Protein AF-A0A9P7F0G4-F1 (afdb_monomer_lite)

Structure (mmCIF, N/CA/C/O backbone):
data_AF-A0A9P7F0G4-F1
#
_entry.id   AF-A0A9P7F0G4-F1
#
loop_
_atom_site.group_PDB
_atom_site.id
_atom_site.type_symbol
_atom_site.label_atom_id
_atom_site.label_alt_id
_atom_site.label_comp_id
_atom_site.label_asym_id
_atom_site.label_entity_id
_atom_site.label_seq_id
_atom_site.pdbx_PDB_ins_code
_atom_site.Cartn_x
_atom_site.Cartn_y
_atom_site.Cartn_z
_atom_site.occupancy
_atom_site.B_iso_or_equiv
_atom_site.auth_seq_id
_atom_site.auth_comp_id
_atom_site.auth_asym_id
_atom_site.auth_atom_id
_atom_site.pdbx_PDB_model_num
ATOM 1 N N . MET A 1 1 ? 40.587 15.165 -33.788 1.00 61.00 1 MET A N 1
ATOM 2 C CA . MET A 1 1 ? 40.034 16.068 -32.755 1.00 61.00 1 MET A CA 1
ATOM 3 C C . MET A 1 1 ? 38.777 15.406 -32.208 1.00 61.00 1 MET A C 1
ATOM 5 O O . MET A 1 1 ? 37.904 15.092 -33.008 1.00 61.00 1 MET A O 1
ATOM 9 N N . LEU A 1 2 ? 38.728 15.081 -30.913 1.00 64.75 2 LEU A N 1
ATOM 10 C CA . LEU A 1 2 ? 37.558 14.432 -30.302 1.00 64.75 2 LEU A CA 1
ATOM 11 C C . LEU A 1 2 ? 36.362 15.391 -30.327 1.00 64.75 2 LEU A C 1
ATOM 13 O O . LEU A 1 2 ? 36.518 16.581 -30.050 1.00 64.75 2 LEU A O 1
ATOM 17 N N . LYS A 1 3 ? 35.174 14.887 -30.667 1.00 81.56 3 LYS A N 1
ATOM 18 C CA . LYS A 1 3 ? 33.945 15.694 -30.652 1.00 81.56 3 LYS A CA 1
ATOM 19 C C . LYS A 1 3 ? 33.517 15.935 -29.203 1.00 81.56 3 LYS A C 1
ATOM 21 O O . LYS A 1 3 ? 33.662 15.056 -28.357 1.00 81.56 3 LYS A O 1
ATOM 26 N N . PHE A 1 4 ? 32.939 17.102 -28.919 1.00 79.25 4 PHE A N 1
ATOM 27 C CA . PHE A 1 4 ? 32.475 17.469 -27.571 1.00 79.25 4 PHE A CA 1
ATOM 28 C C . PHE A 1 4 ? 31.513 16.430 -26.963 1.00 79.25 4 PHE A C 1
ATOM 30 O O . PHE A 1 4 ? 31.589 16.126 -25.776 1.00 79.25 4 PHE A O 1
ATOM 37 N N . SER A 1 5 ? 30.662 15.816 -27.791 1.00 71.75 5 SER A N 1
ATOM 38 C CA . SER A 1 5 ? 29.763 14.729 -27.383 1.00 71.75 5 SER A CA 1
ATOM 39 C C . SER A 1 5 ? 30.498 13.486 -26.870 1.00 71.75 5 SER A C 1
ATOM 41 O O . SER A 1 5 ? 30.022 12.823 -25.948 1.00 71.75 5 SER A O 1
ATOM 43 N N . GLU A 1 6 ? 31.661 13.185 -27.443 1.00 70.94 6 GLU A N 1
ATOM 44 C CA . GLU A 1 6 ? 32.526 12.082 -27.039 1.00 70.94 6 GLU A CA 1
ATOM 45 C C . GLU A 1 6 ? 33.197 12.400 -25.703 1.00 70.94 6 GLU A C 1
ATOM 47 O O . GLU A 1 6 ? 33.099 11.616 -24.761 1.00 70.94 6 GLU A O 1
ATOM 52 N N . VAL A 1 7 ? 33.771 13.601 -25.576 1.00 73.25 7 VAL A N 1
ATOM 53 C CA . VAL A 1 7 ? 34.414 14.075 -24.339 1.00 73.25 7 VAL A CA 1
ATOM 54 C C . VAL A 1 7 ? 33.429 14.075 -23.166 1.00 73.25 7 VAL A C 1
ATOM 56 O O . VAL A 1 7 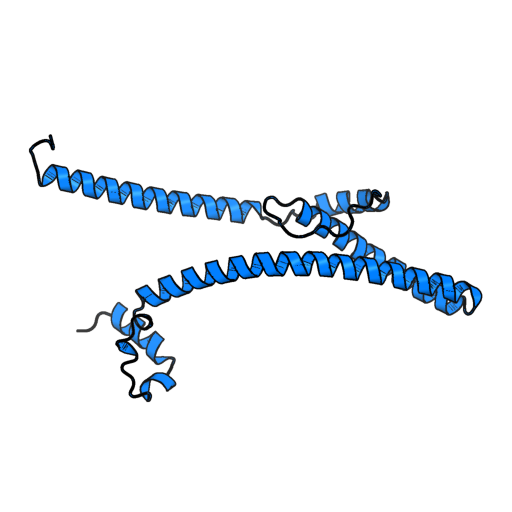? 33.752 13.556 -22.101 1.00 73.25 7 VAL A O 1
ATOM 59 N N . ALA A 1 8 ? 32.200 14.556 -23.370 1.00 74.69 8 ALA A N 1
ATOM 60 C CA . ALA A 1 8 ? 31.155 14.536 -22.345 1.00 74.69 8 ALA A CA 1
ATOM 61 C C . ALA A 1 8 ? 30.753 13.106 -21.930 1.00 74.69 8 ALA A C 1
ATOM 63 O O . ALA A 1 8 ? 30.469 12.849 -20.761 1.00 74.69 8 ALA A O 1
ATOM 64 N N . SER A 1 9 ? 30.749 12.152 -22.868 1.00 65.94 9 SER A N 1
ATOM 65 C CA . SER A 1 9 ? 30.434 10.750 -22.565 1.00 65.94 9 SER A CA 1
ATOM 66 C C . SER A 1 9 ? 31.529 10.044 -21.756 1.00 65.94 9 SER A C 1
ATOM 68 O O . SER A 1 9 ? 31.209 9.209 -20.904 1.00 65.94 9 SER A O 1
ATOM 70 N N . TYR A 1 10 ? 32.796 10.409 -21.987 1.00 67.50 10 TYR A N 1
ATOM 71 C CA . TYR A 1 10 ? 33.944 9.920 -21.223 1.00 67.50 10 TYR A CA 1
ATOM 72 C C . TYR A 1 10 ? 34.056 10.593 -19.852 1.00 67.50 10 TYR A C 1
ATOM 74 O O . TYR A 1 10 ? 34.395 9.912 -18.890 1.00 67.50 10 TYR A O 1
ATOM 82 N N . ALA A 1 11 ? 33.712 11.880 -19.732 1.00 69.25 11 ALA A N 1
ATOM 83 C CA . ALA A 1 11 ? 33.693 12.595 -18.453 1.00 69.25 11 ALA A CA 1
ATOM 84 C C . ALA A 1 11 ? 32.748 11.930 -17.437 1.00 69.25 11 ALA A C 1
ATOM 86 O O . ALA A 1 11 ? 33.157 11.661 -16.314 1.00 69.25 11 ALA A O 1
ATOM 87 N N . TRP A 1 12 ? 31.544 11.535 -17.869 1.00 65.56 12 TRP A N 1
ATOM 88 C CA . TRP A 1 12 ? 30.597 10.780 -17.034 1.00 65.56 12 TRP A CA 1
ATOM 89 C C . TRP A 1 12 ? 31.152 9.427 -16.564 1.00 65.56 12 TRP A C 1
ATOM 91 O O . TRP A 1 12 ? 30.854 8.952 -15.477 1.00 65.56 12 TRP A O 1
ATOM 101 N N . LEU A 1 13 ? 31.964 8.770 -17.395 1.00 62.59 13 LEU A N 1
ATOM 102 C CA . LEU A 1 13 ? 32.585 7.497 -17.031 1.00 62.59 13 LEU A CA 1
ATOM 103 C C . LEU A 1 13 ? 33.791 7.695 -16.092 1.00 62.59 13 LEU A C 1
ATOM 105 O O . LEU A 1 13 ? 34.103 6.808 -15.302 1.00 62.59 13 LEU A O 1
ATOM 109 N N . GLY A 1 14 ? 34.433 8.864 -16.169 1.00 62.75 14 GLY A N 1
ATOM 110 C CA . GLY A 1 14 ? 35.515 9.305 -15.291 1.00 62.75 14 GLY A CA 1
ATOM 111 C C . GLY A 1 14 ? 35.070 9.710 -13.884 1.00 62.75 14 GLY A C 1
ATOM 112 O O . GLY A 1 14 ? 35.908 9.702 -12.990 1.00 62.75 14 GLY A O 1
ATOM 113 N N . GLU A 1 15 ? 33.776 9.976 -13.654 1.00 62.00 15 GLU A N 1
ATOM 114 C CA . GLU A 1 15 ? 33.208 10.196 -12.306 1.00 62.00 15 GLU A CA 1
ATOM 115 C C . GLU A 1 15 ? 33.366 8.968 -11.390 1.00 62.00 15 GLU A C 1
ATOM 117 O O . GLU A 1 15 ? 33.293 9.074 -10.168 1.00 62.00 15 GLU A O 1
ATOM 122 N N . PHE A 1 16 ? 33.660 7.799 -11.962 1.00 62.44 16 PHE A N 1
ATOM 123 C CA . PHE A 1 16 ? 34.061 6.610 -11.224 1.00 62.44 16 PHE A CA 1
ATOM 124 C C . PHE A 1 16 ? 35.584 6.467 -11.275 1.00 62.44 16 PHE A C 1
ATOM 126 O O . PHE A 1 16 ? 36.123 5.589 -11.948 1.00 62.44 16 PHE A O 1
ATOM 133 N N . GLU A 1 17 ? 36.296 7.322 -10.545 1.00 59.16 17 GLU A N 1
ATOM 134 C CA . GLU A 1 17 ? 37.768 7.343 -10.477 1.00 59.16 17 GLU A CA 1
ATOM 135 C C . GLU A 1 17 ? 38.364 5.985 -10.029 1.00 59.16 17 GLU A C 1
ATOM 137 O O . GLU A 1 17 ? 39.480 5.605 -10.399 1.00 59.16 17 GLU A O 1
ATOM 142 N N . MET A 1 18 ? 37.545 5.176 -9.346 1.00 61.72 18 MET A N 1
ATOM 143 C CA . MET A 1 18 ? 37.806 3.780 -8.981 1.00 61.72 18 MET A CA 1
ATOM 144 C C . MET A 1 18 ? 37.973 2.839 -10.195 1.00 61.72 18 MET A C 1
ATOM 146 O O . MET A 1 18 ? 38.733 1.876 -10.124 1.00 61.72 18 MET A O 1
ATOM 150 N N . LEU A 1 19 ? 37.326 3.122 -11.333 1.00 59.84 19 LEU A N 1
ATOM 151 C CA . LEU A 1 19 ? 37.426 2.325 -12.567 1.00 59.84 19 LEU A CA 1
ATOM 152 C C . LEU A 1 19 ? 38.700 2.619 -13.373 1.00 59.84 19 LEU A C 1
ATOM 154 O O . LEU A 1 19 ? 39.066 1.846 -14.259 1.00 59.84 19 LEU A O 1
ATOM 158 N N . LYS A 1 20 ? 39.393 3.723 -13.071 1.00 59.34 20 LYS A N 1
ATOM 159 C CA . LYS A 1 20 ? 40.627 4.129 -13.759 1.00 59.34 20 LYS A CA 1
ATOM 160 C C . LYS A 1 20 ? 41.815 3.226 -13.403 1.00 59.34 20 LYS A C 1
ATOM 162 O O . LYS A 1 20 ? 42.694 3.025 -14.234 1.00 59.34 20 LYS A O 1
ATOM 167 N N . HIS A 1 21 ? 41.811 2.661 -12.193 1.00 60.59 21 HIS A N 1
ATOM 168 C CA . HIS A 1 21 ? 42.881 1.800 -11.668 1.00 60.59 21 HIS A CA 1
ATOM 169 C C . HIS A 1 21 ? 42.601 0.301 -11.838 1.00 60.59 21 HIS A C 1
ATOM 171 O O . HIS A 1 21 ? 43.488 -0.530 -11.653 1.00 60.59 21 HIS A O 1
ATOM 177 N N . SER A 1 22 ? 41.380 -0.079 -12.217 1.00 61.97 22 SER A N 1
ATOM 178 C CA . SER A 1 22 ? 41.084 -1.463 -12.572 1.00 61.97 22 SER A CA 1
ATOM 179 C C . SER A 1 22 ? 41.623 -1.756 -13.972 1.00 61.97 22 SER A C 1
ATOM 181 O O . SER A 1 22 ? 41.026 -1.361 -14.967 1.00 61.97 22 SER A O 1
ATOM 183 N N . HIS A 1 23 ? 42.727 -2.500 -14.049 1.00 59.25 23 HIS A N 1
ATOM 184 C CA . HIS A 1 23 ? 43.401 -2.959 -15.278 1.00 59.25 23 HIS A CA 1
ATOM 185 C C . HIS A 1 23 ? 42.538 -3.822 -16.226 1.00 59.25 23 HIS A C 1
ATOM 187 O O . HIS A 1 23 ? 43.008 -4.321 -17.250 1.00 59.25 23 HIS A O 1
ATOM 193 N N . CYS A 1 24 ? 41.261 -4.016 -15.912 1.00 61.03 24 CYS A N 1
ATOM 194 C CA . CYS A 1 24 ? 40.308 -4.669 -16.788 1.00 61.03 24 CYS A CA 1
ATOM 195 C C . CYS A 1 24 ? 39.957 -3.715 -17.936 1.00 61.03 24 CYS A C 1
ATOM 197 O O . CYS A 1 24 ? 39.742 -2.528 -17.715 1.00 61.03 24 CYS A O 1
ATOM 199 N N . LYS A 1 25 ? 39.839 -4.225 -19.170 1.00 69.44 25 LYS A N 1
ATOM 200 C CA . LYS A 1 25 ? 39.34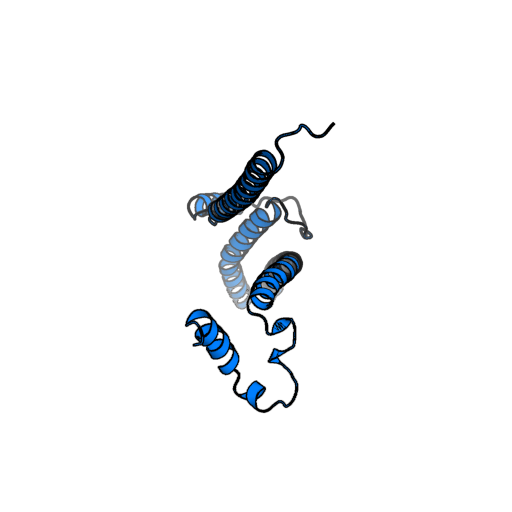8 -3.475 -20.343 1.00 69.44 25 LYS A CA 1
ATOM 201 C C . LYS A 1 25 ? 37.865 -3.101 -20.175 1.00 69.44 25 LYS A C 1
ATOM 203 O O . LYS A 1 25 ? 37.005 -3.567 -20.919 1.00 69.44 25 LYS A O 1
ATOM 208 N N . ILE A 1 26 ? 37.540 -2.298 -19.173 1.00 67.75 26 ILE A N 1
ATOM 209 C CA . ILE A 1 26 ? 36.184 -1.934 -18.774 1.00 67.75 26 ILE A CA 1
ATOM 210 C C . ILE A 1 26 ? 35.511 -1.125 -19.875 1.00 67.75 26 ILE A C 1
ATOM 212 O O . ILE A 1 26 ? 34.370 -1.404 -20.222 1.00 67.75 26 ILE A O 1
ATOM 216 N N . LEU A 1 27 ? 36.267 -0.241 -20.527 1.00 69.38 27 LEU A N 1
ATOM 217 C CA . LEU A 1 27 ? 35.810 0.529 -21.685 1.00 69.38 27 LEU A CA 1
ATOM 218 C C . LEU A 1 27 ? 35.442 -0.346 -22.893 1.00 69.38 27 LEU A C 1
ATOM 220 O O . LEU A 1 27 ? 34.646 0.068 -23.725 1.00 69.38 27 LEU A O 1
ATOM 224 N N . SER A 1 28 ? 35.994 -1.563 -22.986 1.00 75.19 28 SER A N 1
ATOM 225 C CA . SER A 1 28 ? 35.662 -2.516 -24.057 1.00 75.19 28 SER A CA 1
ATOM 226 C C . SER A 1 28 ? 34.399 -3.329 -23.773 1.00 75.19 28 SER A C 1
ATOM 228 O O . SER A 1 28 ? 33.945 -4.091 -24.625 1.00 75.19 28 SER A O 1
ATOM 230 N N . LYS A 1 29 ? 33.837 -3.221 -22.562 1.00 81.56 29 LYS A N 1
ATOM 231 C CA . LYS A 1 29 ? 32.640 -3.975 -22.208 1.00 81.56 29 LYS A CA 1
ATOM 232 C C . LYS A 1 29 ? 31.413 -3.344 -22.871 1.00 81.56 29 LYS A C 1
ATOM 234 O O . LYS A 1 29 ? 31.298 -2.119 -22.890 1.00 81.56 29 LYS A O 1
ATOM 239 N N . PRO A 1 30 ? 30.438 -4.149 -23.329 1.00 76.75 30 PRO A N 1
ATOM 240 C CA . PRO A 1 30 ? 29.229 -3.630 -23.967 1.00 76.75 30 PRO A CA 1
ATOM 241 C C . PRO A 1 30 ? 28.470 -2.608 -23.111 1.00 76.75 30 PRO A C 1
ATOM 243 O O . PRO A 1 30 ? 27.908 -1.665 -23.653 1.00 76.75 30 PRO A O 1
ATOM 246 N N . TRP A 1 31 ? 28.490 -2.740 -21.781 1.00 77.38 31 TRP A N 1
ATOM 247 C CA . TRP A 1 31 ? 27.842 -1.802 -20.860 1.00 77.38 31 TRP A CA 1
ATOM 248 C C . TRP A 1 31 ? 28.570 -0.455 -20.715 1.00 77.38 31 TRP A C 1
ATOM 250 O O . TRP A 1 31 ? 27.991 0.473 -20.164 1.00 77.38 31 TRP A O 1
ATOM 260 N N . ALA A 1 32 ? 29.811 -0.308 -21.191 1.00 75.62 32 ALA A N 1
ATOM 261 C CA . ALA A 1 32 ? 30.517 0.975 -21.179 1.00 75.62 32 ALA A CA 1
ATOM 262 C C . ALA A 1 32 ? 30.040 1.914 -22.302 1.00 75.62 32 ALA A C 1
ATOM 264 O O . ALA A 1 32 ? 30.176 3.132 -22.182 1.00 75.62 32 ALA A O 1
ATOM 265 N N . SER A 1 33 ? 29.430 1.364 -23.360 1.00 83.19 33 SER A N 1
ATOM 266 C CA . SER A 1 33 ? 28.803 2.152 -24.424 1.00 83.19 33 SER A CA 1
ATOM 267 C C . SER A 1 33 ? 27.610 2.941 -23.886 1.00 83.19 33 SER A C 1
ATOM 269 O O . SER A 1 33 ? 26.698 2.378 -23.274 1.00 83.19 33 SER A O 1
ATOM 271 N N . LYS A 1 34 ? 27.582 4.251 -24.158 1.00 80.06 34 LYS A N 1
ATOM 272 C CA . LYS A 1 34 ? 26.508 5.155 -23.723 1.00 80.06 34 LYS A CA 1
ATOM 273 C C . LYS A 1 34 ? 25.126 4.672 -24.174 1.00 80.06 34 LYS A C 1
ATOM 275 O O . LYS A 1 34 ? 24.221 4.606 -23.347 1.00 80.06 34 LYS A O 1
ATOM 280 N N . ALA A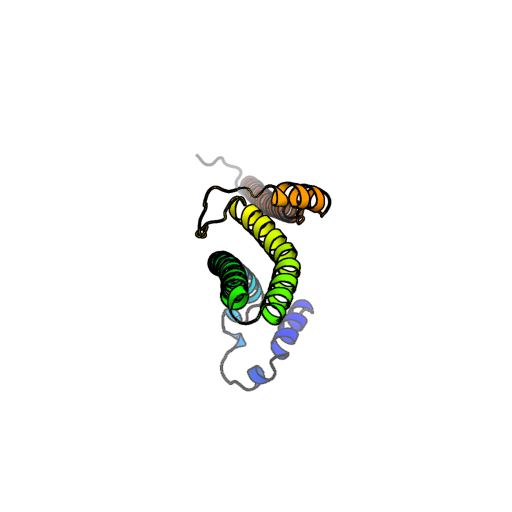 1 35 ? 24.990 4.273 -25.440 1.00 83.25 35 ALA A N 1
ATOM 281 C CA . ALA A 1 35 ? 23.730 3.773 -25.989 1.00 83.25 35 ALA A CA 1
ATOM 282 C C . ALA A 1 35 ? 23.232 2.534 -25.224 1.00 83.25 35 ALA A C 1
ATOM 284 O O . ALA A 1 35 ? 22.071 2.463 -24.824 1.00 83.25 35 ALA A O 1
ATOM 285 N N . ASN A 1 36 ? 24.134 1.597 -24.923 1.00 86.12 36 ASN A N 1
ATOM 286 C CA . ASN A 1 36 ? 23.788 0.381 -24.190 1.00 86.12 36 ASN A CA 1
ATOM 287 C C . ASN A 1 36 ? 23.388 0.676 -22.738 1.00 86.12 36 ASN A C 1
ATOM 289 O O . ASN A 1 36 ? 22.467 0.042 -22.229 1.00 86.12 36 ASN A O 1
ATOM 293 N N . ARG A 1 37 ? 24.012 1.661 -22.073 1.00 83.88 37 ARG A N 1
ATOM 294 C CA . ARG A 1 37 ? 23.596 2.102 -20.727 1.00 83.88 37 ARG A CA 1
ATOM 295 C C . ARG A 1 37 ? 22.218 2.737 -20.723 1.00 83.88 37 ARG A C 1
ATOM 297 O O . ARG A 1 37 ? 21.435 2.472 -19.819 1.00 83.88 37 ARG A O 1
ATOM 304 N N . GLU A 1 38 ? 21.921 3.574 -21.711 1.00 85.69 38 GLU A N 1
ATOM 305 C CA . GLU A 1 38 ? 20.609 4.210 -21.824 1.00 85.69 38 GLU A CA 1
ATOM 306 C C . GLU A 1 38 ? 19.508 3.165 -22.031 1.00 85.69 38 GLU A C 1
ATOM 308 O O . GLU A 1 38 ? 18.475 3.211 -21.358 1.00 85.69 38 GLU A O 1
ATOM 313 N N . VAL A 1 39 ? 19.751 2.182 -22.902 1.00 90.69 39 VAL A N 1
ATOM 314 C CA . VAL A 1 39 ? 18.835 1.054 -23.119 1.00 90.69 39 VAL A CA 1
ATOM 315 C C . VAL A 1 39 ? 18.704 0.203 -21.855 1.00 90.69 39 VAL A C 1
ATOM 317 O O . VAL A 1 39 ? 17.583 -0.062 -21.423 1.00 90.69 39 VAL A O 1
ATOM 320 N N . ALA A 1 40 ? 19.813 -0.163 -21.208 1.00 87.38 40 ALA A N 1
ATOM 321 C CA . ALA A 1 40 ? 19.797 -0.936 -19.967 1.00 87.38 40 ALA A CA 1
ATOM 322 C C . ALA A 1 40 ? 19.050 -0.201 -18.844 1.00 87.38 40 ALA A C 1
ATOM 324 O O . ALA A 1 40 ? 18.232 -0.797 -18.151 1.00 87.38 40 ALA A O 1
ATOM 325 N N . GLY A 1 41 ? 19.262 1.108 -18.696 1.00 88.00 41 GLY A N 1
ATOM 326 C CA . GLY A 1 41 ? 18.557 1.930 -17.717 1.00 88.00 41 GLY A CA 1
ATOM 327 C C . GLY A 1 41 ? 17.045 1.938 -17.948 1.00 88.00 41 GLY A C 1
ATOM 328 O O . GLY A 1 41 ? 16.279 1.774 -17.000 1.00 88.00 41 GLY A O 1
ATOM 329 N N . LYS A 1 42 ? 16.597 2.067 -19.205 1.00 92.75 42 LYS A N 1
ATOM 330 C CA . LYS A 1 42 ? 15.171 1.953 -19.560 1.00 92.75 42 LYS A CA 1
ATOM 331 C C . LYS A 1 42 ? 14.632 0.550 -19.274 1.00 92.75 42 LYS A C 1
ATOM 333 O O . LYS A 1 42 ? 13.585 0.424 -18.644 1.00 92.75 42 LYS A O 1
ATOM 338 N N . TYR A 1 43 ? 15.363 -0.485 -19.680 1.00 92.94 43 TYR A N 1
ATOM 339 C CA . TYR A 1 43 ? 14.995 -1.880 -19.451 1.00 92.94 43 TYR A CA 1
ATOM 340 C C . TYR A 1 43 ? 14.816 -2.180 -17.959 1.00 92.94 43 TYR A C 1
ATOM 342 O O . TYR A 1 43 ? 13.752 -2.635 -17.542 1.00 92.94 43 TYR A O 1
ATOM 350 N N . PHE A 1 44 ? 15.804 -1.844 -17.126 1.00 91.56 44 PHE A N 1
ATOM 351 C CA . PHE A 1 44 ? 15.725 -2.094 -15.690 1.00 91.56 44 PHE A CA 1
ATOM 352 C C . PHE A 1 44 ? 14.639 -1.266 -15.007 1.00 91.56 44 PHE A C 1
ATOM 354 O O . PHE A 1 44 ? 14.011 -1.768 -14.082 1.00 91.56 44 PHE A O 1
ATOM 361 N N . ARG A 1 45 ? 14.332 -0.049 -15.476 1.00 94.31 45 ARG A N 1
ATOM 362 C CA . ARG A 1 45 ? 13.163 0.698 -14.978 1.00 94.31 45 ARG A CA 1
ATOM 363 C C . ARG A 1 45 ? 11.862 -0.066 -15.213 1.00 94.31 45 ARG A C 1
ATOM 365 O O . ARG A 1 45 ? 11.051 -0.138 -14.299 1.00 94.31 45 ARG A O 1
ATOM 372 N N . ILE A 1 46 ? 11.681 -0.669 -16.389 1.00 95.00 46 ILE A N 1
ATOM 373 C CA . ILE A 1 46 ? 10.490 -1.479 -16.695 1.00 95.00 46 ILE A CA 1
ATOM 374 C C . ILE A 1 46 ? 10.448 -2.730 -15.813 1.00 95.00 46 ILE A C 1
ATOM 376 O O . ILE A 1 46 ? 9.413 -3.027 -15.219 1.00 95.00 46 ILE A O 1
ATOM 380 N N . VAL A 1 47 ? 11.570 -3.447 -15.689 1.00 94.75 47 VAL A N 1
ATOM 381 C CA . VAL A 1 47 ? 11.665 -4.642 -14.832 1.00 94.75 47 VAL A CA 1
ATOM 382 C C . VAL A 1 47 ? 11.316 -4.298 -13.382 1.00 94.75 47 VAL A C 1
ATOM 384 O O . VAL A 1 47 ? 10.474 -4.957 -12.777 1.00 94.75 47 VAL A O 1
ATOM 387 N N . ARG A 1 48 ? 11.897 -3.220 -12.844 1.00 94.06 48 ARG A N 1
ATOM 388 C CA . ARG A 1 48 ? 11.651 -2.776 -11.465 1.00 94.06 48 ARG A CA 1
ATOM 389 C C . ARG A 1 48 ? 10.246 -2.221 -11.271 1.00 94.06 48 ARG A C 1
ATOM 391 O O . ARG A 1 48 ? 9.681 -2.419 -10.204 1.00 94.06 48 ARG A O 1
ATOM 398 N N . ALA A 1 49 ? 9.653 -1.588 -12.281 1.00 94.06 49 ALA A N 1
ATOM 399 C CA . ALA A 1 49 ? 8.256 -1.169 -12.225 1.00 94.06 49 ALA A CA 1
ATOM 400 C C . ALA A 1 49 ? 7.314 -2.378 -12.104 1.00 94.06 49 ALA A C 1
ATOM 402 O O . ALA A 1 49 ? 6.413 -2.364 -11.271 1.00 94.06 49 ALA A O 1
ATOM 403 N N . ARG A 1 50 ? 7.556 -3.453 -12.867 1.00 92.50 50 ARG A N 1
ATOM 404 C CA . ARG A 1 50 ? 6.772 -4.700 -12.777 1.00 92.50 50 ARG A CA 1
ATOM 405 C C . ARG A 1 50 ? 6.898 -5.362 -11.405 1.00 92.50 50 ARG A C 1
ATOM 407 O O . ARG A 1 50 ? 5.893 -5.754 -10.821 1.00 92.50 50 ARG A O 1
ATOM 414 N N . GLU A 1 51 ? 8.116 -5.437 -10.876 1.00 94.94 51 GLU A N 1
ATOM 415 C CA . GLU A 1 51 ? 8.361 -5.919 -9.511 1.00 94.94 51 GLU A CA 1
ATOM 416 C C . GLU A 1 51 ? 7.654 -5.035 -8.472 1.00 94.94 51 GLU A C 1
ATOM 418 O O . GLU A 1 51 ? 7.025 -5.541 -7.544 1.00 94.94 51 GLU A O 1
ATOM 423 N N . GLY A 1 52 ? 7.715 -3.715 -8.656 1.00 94.12 52 GLY A N 1
ATOM 424 C CA . GLY A 1 52 ? 7.054 -2.736 -7.802 1.00 94.12 52 GLY A CA 1
ATOM 425 C C . GLY A 1 52 ? 5.542 -2.933 -7.748 1.00 94.12 52 GLY A C 1
ATOM 426 O O . GLY A 1 52 ? 4.987 -2.937 -6.657 1.00 94.12 52 GLY A O 1
ATOM 427 N N . ILE A 1 53 ? 4.892 -3.177 -8.891 1.00 91.75 53 ILE A N 1
ATOM 428 C CA . ILE A 1 53 ? 3.453 -3.484 -8.951 1.00 91.75 53 ILE A CA 1
ATOM 429 C C . ILE A 1 53 ? 3.137 -4.743 -8.138 1.00 91.75 53 ILE A C 1
ATOM 431 O O . ILE A 1 53 ? 2.224 -4.735 -7.316 1.00 91.75 53 ILE A O 1
ATOM 435 N N . HIS A 1 54 ? 3.912 -5.815 -8.320 1.00 91.19 54 HIS A N 1
ATOM 436 C CA . HIS A 1 54 ? 3.693 -7.058 -7.580 1.00 91.19 54 HIS A CA 1
ATOM 437 C C . HIS A 1 54 ? 3.855 -6.868 -6.065 1.00 91.19 54 HIS A C 1
ATOM 439 O O . HIS A 1 54 ? 3.007 -7.307 -5.291 1.00 91.19 54 HIS A O 1
ATOM 445 N N . ARG A 1 55 ? 4.910 -6.166 -5.637 1.00 94.44 55 ARG A N 1
ATOM 446 C CA . ARG A 1 55 ? 5.131 -5.850 -4.221 1.00 94.44 55 ARG A CA 1
ATOM 447 C C . ARG A 1 55 ? 4.019 -4.978 -3.655 1.00 94.44 55 ARG A C 1
ATOM 449 O O . ARG A 1 55 ? 3.548 -5.250 -2.558 1.00 94.44 55 ARG A O 1
ATOM 456 N N . LEU A 1 56 ? 3.585 -3.965 -4.401 1.00 93.56 56 LEU A N 1
ATOM 457 C CA . LEU A 1 56 ? 2.528 -3.066 -3.960 1.00 93.56 56 LEU A CA 1
ATOM 458 C C . LEU A 1 56 ? 1.218 -3.825 -3.726 1.00 93.56 56 LEU A C 1
ATOM 460 O O . LEU A 1 56 ? 0.567 -3.580 -2.720 1.00 93.56 56 LEU A O 1
ATOM 464 N N . ASN A 1 57 ? 0.878 -4.801 -4.574 1.00 91.62 57 ASN A N 1
ATOM 465 C CA . ASN A 1 57 ? -0.301 -5.645 -4.366 1.00 91.62 57 ASN A CA 1
ATOM 466 C C . ASN A 1 57 ? -0.271 -6.381 -3.016 1.00 91.62 57 ASN A C 1
ATOM 468 O O . ASN A 1 57 ? -1.301 -6.460 -2.356 1.00 91.62 57 ASN A O 1
ATOM 472 N N . ILE A 1 58 ? 0.898 -6.880 -2.597 1.00 91.56 58 ILE A N 1
ATOM 473 C CA . ILE A 1 58 ? 1.078 -7.553 -1.301 1.00 91.56 58 ILE A CA 1
ATOM 474 C C . ILE A 1 58 ? 0.970 -6.547 -0.150 1.00 91.56 58 ILE A C 1
ATOM 476 O O . ILE A 1 58 ? 0.295 -6.813 0.843 1.00 91.56 58 ILE A O 1
ATOM 480 N N . GLU A 1 59 ? 1.631 -5.396 -0.273 1.00 94.12 59 GLU A N 1
ATOM 481 C CA . GLU A 1 59 ? 1.629 -4.372 0.777 1.00 94.12 59 GLU A CA 1
ATOM 482 C C . GLU A 1 59 ? 0.247 -3.731 0.968 1.00 94.12 59 GLU A C 1
ATOM 484 O O . GLU A 1 59 ? -0.124 -3.430 2.096 1.00 94.12 59 GLU A O 1
ATOM 489 N N . ILE A 1 60 ? -0.551 -3.591 -0.095 1.00 93.19 60 ILE A N 1
ATOM 490 C CA . ILE A 1 60 ? -1.950 -3.139 -0.012 1.00 93.19 60 ILE A CA 1
ATOM 491 C C . ILE A 1 60 ? -2.767 -4.087 0.874 1.00 93.19 60 ILE A C 1
ATOM 493 O O . ILE A 1 60 ? -3.428 -3.634 1.807 1.00 93.19 60 ILE A O 1
ATOM 497 N N . SER A 1 61 ? -2.683 -5.399 0.630 1.00 90.88 61 SER A N 1
ATOM 498 C CA . SER A 1 61 ? -3.393 -6.392 1.443 1.00 90.88 61 SER A CA 1
ATOM 499 C C . SER A 1 61 ? -2.906 -6.386 2.896 1.00 90.88 61 SER A C 1
ATOM 501 O O . SER A 1 61 ? -3.716 -6.463 3.814 1.00 90.88 61 SER A O 1
ATOM 503 N N . ARG A 1 62 ? -1.590 -6.250 3.121 1.00 93.06 62 ARG A N 1
ATOM 504 C CA . ARG A 1 62 ? -1.007 -6.151 4.472 1.00 93.06 62 ARG A CA 1
ATOM 505 C C . ARG A 1 62 ? -1.478 -4.914 5.219 1.00 93.06 62 ARG A C 1
ATOM 507 O O . ARG A 1 62 ? -1.789 -5.018 6.400 1.00 93.06 62 ARG A O 1
ATOM 514 N N . LEU A 1 63 ? -1.534 -3.770 4.539 1.00 93.88 63 LEU A N 1
ATOM 515 C CA . LEU A 1 63 ? -2.029 -2.530 5.120 1.00 93.88 63 LEU A CA 1
ATOM 516 C C . LEU A 1 63 ? -3.482 -2.694 5.560 1.00 93.88 63 LEU A C 1
ATOM 518 O O . LEU A 1 63 ? -3.809 -2.310 6.676 1.00 93.88 63 LEU A O 1
ATOM 522 N N . GLN A 1 64 ? -4.326 -3.316 4.730 1.00 93.44 64 GLN A N 1
ATOM 523 C CA . GLN A 1 64 ? -5.704 -3.594 5.121 1.00 93.44 64 GLN A CA 1
ATOM 524 C C . GLN A 1 64 ? -5.770 -4.489 6.364 1.00 93.44 64 GLN A C 1
ATOM 526 O O . GLN A 1 64 ? -6.417 -4.116 7.335 1.00 93.44 64 GLN A O 1
ATOM 531 N N . THR A 1 65 ? -5.061 -5.624 6.369 1.00 93.12 65 THR A N 1
ATOM 532 C CA . THR A 1 65 ? -5.040 -6.522 7.534 1.00 93.12 65 THR A CA 1
ATOM 533 C C . THR A 1 65 ? -4.576 -5.803 8.795 1.00 93.12 65 THR A C 1
ATOM 535 O O . THR A 1 65 ? -5.137 -6.031 9.861 1.00 93.12 65 THR A O 1
ATOM 538 N N . TRP A 1 66 ? -3.561 -4.944 8.691 1.00 94.00 66 TRP A N 1
ATOM 539 C CA . TRP A 1 66 ? -3.061 -4.187 9.833 1.00 94.00 66 TRP A CA 1
ATOM 540 C C . TRP A 1 66 ? -4.114 -3.219 10.385 1.00 94.00 66 TRP A C 1
ATOM 542 O O . TRP A 1 66 ? -4.345 -3.230 11.589 1.00 94.00 66 TRP A O 1
ATOM 552 N N . VAL A 1 67 ? -4.790 -2.457 9.516 1.00 92.25 67 VAL A N 1
ATOM 553 C CA . VAL A 1 67 ? -5.879 -1.551 9.921 1.00 92.25 67 VAL A CA 1
ATOM 554 C C . VAL A 1 67 ? -7.019 -2.331 10.588 1.00 92.25 67 VAL A C 1
ATOM 556 O O . VAL A 1 67 ? -7.407 -1.995 11.703 1.00 92.25 67 VAL A O 1
ATOM 559 N N . ASP A 1 68 ? -7.487 -3.416 9.957 1.00 91.25 68 ASP A N 1
ATOM 560 C CA . ASP A 1 68 ? -8.580 -4.252 10.478 1.00 91.25 68 ASP A CA 1
ATOM 561 C C . ASP A 1 68 ? -8.233 -4.857 11.851 1.00 91.25 68 ASP A C 1
ATOM 563 O O . ASP A 1 68 ? -9.068 -4.920 12.755 1.00 91.25 68 ASP A O 1
ATOM 567 N N . THR A 1 69 ? -6.989 -5.318 12.014 1.00 92.69 69 THR A N 1
ATOM 568 C CA . THR A 1 69 ? -6.532 -5.960 13.255 1.00 92.69 69 THR A CA 1
ATOM 569 C C . THR A 1 69 ? -6.384 -4.946 14.383 1.00 92.69 69 THR A C 1
ATOM 571 O O . THR A 1 69 ? -6.773 -5.239 15.512 1.00 92.69 69 THR A O 1
ATOM 574 N N . GLU A 1 70 ? -5.837 -3.765 14.095 1.00 92.50 70 GLU A N 1
ATOM 575 C CA . GLU A 1 70 ? -5.653 -2.709 15.092 1.00 92.50 70 GLU A CA 1
ATOM 576 C C . GLU A 1 70 ? -7.004 -2.199 15.614 1.00 92.50 70 GLU A C 1
ATOM 578 O O . GLU A 1 70 ? -7.193 -2.102 16.829 1.00 92.50 70 GLU A O 1
ATOM 583 N N . ASP A 1 71 ? -7.969 -1.952 14.720 1.00 91.44 71 ASP A N 1
ATOM 584 C CA . ASP A 1 71 ? -9.320 -1.527 15.105 1.00 91.44 71 ASP A CA 1
ATOM 585 C C . ASP A 1 71 ? -10.017 -2.575 15.981 1.00 91.44 71 ASP A C 1
ATOM 587 O O . ASP A 1 71 ? -10.571 -2.242 17.035 1.00 91.44 71 ASP A O 1
ATOM 591 N N . ALA A 1 72 ? -9.951 -3.853 15.590 1.00 91.56 72 ALA A N 1
ATOM 592 C CA . ALA A 1 72 ? -10.531 -4.944 16.368 1.00 91.56 72 ALA A CA 1
ATOM 593 C C . ALA A 1 72 ? -9.885 -5.067 17.758 1.00 91.56 72 ALA A C 1
ATOM 595 O O . ALA A 1 72 ? -10.589 -5.215 18.757 1.00 91.56 72 ALA A O 1
ATOM 596 N N . HIS A 1 73 ? -8.558 -4.955 17.828 1.00 94.00 73 HIS A N 1
ATOM 597 C CA . HIS A 1 73 ? -7.792 -5.089 19.063 1.00 94.00 73 HIS A CA 1
ATOM 598 C C . HIS A 1 73 ? -8.073 -3.952 20.057 1.00 94.00 73 HIS A C 1
ATOM 600 O O . HIS A 1 73 ? -8.298 -4.206 21.243 1.00 94.00 73 HIS A O 1
ATOM 606 N N . LEU A 1 74 ? -8.119 -2.698 19.593 1.00 92.44 74 LEU A N 1
ATOM 607 C CA . LEU A 1 74 ? -8.446 -1.553 20.451 1.00 92.44 74 LEU A CA 1
ATOM 608 C C . LEU A 1 74 ? -9.873 -1.647 21.000 1.00 92.44 74 LEU A C 1
ATOM 610 O O . LEU A 1 74 ? -10.107 -1.381 22.185 1.00 92.44 74 LEU A O 1
ATOM 614 N N . LEU A 1 75 ? -10.822 -2.068 20.160 1.00 92.38 75 LEU A N 1
ATOM 615 C CA . LEU A 1 75 ? -12.200 -2.273 20.581 1.00 92.38 75 LEU A CA 1
ATOM 616 C C . LEU A 1 75 ? -12.292 -3.396 21.624 1.00 92.38 75 LEU A C 1
ATOM 618 O O . LEU A 1 75 ? -12.871 -3.180 22.691 1.00 92.38 75 LEU A O 1
ATOM 622 N N . GLU A 1 76 ? -11.672 -4.548 21.364 1.00 94.50 76 GLU A N 1
ATOM 623 C CA . GLU A 1 76 ? -11.631 -5.690 22.283 1.00 94.50 76 GLU A CA 1
ATOM 624 C C . GLU A 1 76 ? -11.067 -5.283 23.651 1.00 94.50 76 GLU A C 1
ATOM 626 O O . GLU A 1 76 ? -11.738 -5.468 24.670 1.00 94.50 76 GLU A O 1
ATOM 631 N N . ILE A 1 77 ? -9.900 -4.631 23.683 1.00 94.44 77 ILE A N 1
ATOM 632 C CA . ILE A 1 77 ? -9.280 -4.163 24.928 1.00 94.44 77 ILE A CA 1
ATOM 633 C C . ILE A 1 77 ? -10.201 -3.198 25.681 1.00 94.44 77 ILE A C 1
ATOM 635 O O . ILE A 1 77 ? -10.383 -3.348 26.893 1.00 94.44 77 ILE A O 1
ATOM 639 N N . SER A 1 78 ? -10.804 -2.222 24.990 1.00 94.38 78 SER A N 1
ATOM 640 C CA . SER A 1 78 ? -11.702 -1.254 25.633 1.00 94.38 78 SER A CA 1
ATOM 641 C C . SER A 1 78 ? -12.902 -1.948 26.291 1.00 94.38 78 SER A C 1
ATOM 643 O O . SER A 1 78 ? -13.258 -1.646 27.434 1.00 94.38 78 SER A O 1
ATOM 645 N N . THR A 1 79 ? -13.487 -2.945 25.617 1.00 93.38 79 THR A N 1
ATOM 646 C CA . THR A 1 79 ? -14.633 -3.699 26.140 1.00 93.38 79 THR A CA 1
ATOM 647 C C . THR A 1 79 ? -14.243 -4.581 27.322 1.00 93.38 79 THR A C 1
ATOM 649 O O . THR A 1 79 ? -14.936 -4.570 28.340 1.00 93.38 79 THR A O 1
ATOM 652 N N . ALA A 1 80 ? -13.101 -5.268 27.247 1.00 94.81 80 ALA A N 1
ATOM 653 C CA . ALA A 1 80 ? -12.598 -6.108 28.328 1.00 94.81 80 ALA A CA 1
ATOM 654 C C . ALA A 1 80 ? -12.339 -5.285 29.602 1.00 94.81 80 ALA A C 1
ATOM 656 O O . ALA A 1 80 ? -12.774 -5.656 30.697 1.00 94.81 80 ALA A O 1
ATOM 657 N N . LEU A 1 81 ? -11.704 -4.118 29.452 1.00 94.62 81 LEU A N 1
ATOM 658 C CA . LEU A 1 81 ? -11.370 -3.228 30.564 1.00 94.62 81 LEU A CA 1
ATOM 659 C C . LEU A 1 81 ? -12.574 -2.501 31.160 1.00 94.62 81 LEU A C 1
ATOM 661 O O . LEU A 1 81 ? -12.476 -2.013 32.281 1.00 94.62 81 LEU A O 1
ATOM 665 N N . THR A 1 82 ? -13.719 -2.462 30.476 1.00 93.50 82 THR A N 1
ATOM 666 C CA . THR A 1 82 ? -14.924 -1.795 30.998 1.00 93.50 82 THR A CA 1
ATOM 667 C C . THR A 1 82 ? -15.376 -2.401 32.334 1.00 93.50 82 THR A C 1
ATOM 669 O O . THR A 1 82 ? -15.938 -1.700 33.172 1.00 93.50 82 THR A O 1
ATOM 672 N N . THR A 1 83 ? -15.092 -3.686 32.570 1.00 92.06 83 THR A N 1
ATOM 673 C CA . THR A 1 83 ? -15.455 -4.373 33.821 1.00 92.06 83 THR A CA 1
ATOM 674 C C . THR A 1 83 ? -14.422 -4.211 34.941 1.00 92.06 83 THR A C 1
ATOM 676 O O . THR A 1 83 ? -14.790 -4.232 36.113 1.00 92.06 83 THR A O 1
ATOM 679 N N . THR A 1 84 ? -13.142 -4.026 34.605 1.00 94.62 84 THR A N 1
ATOM 680 C CA . THR A 1 84 ? -12.024 -3.975 35.566 1.00 94.62 84 THR A CA 1
ATOM 681 C C . THR A 1 84 ? -11.559 -2.556 35.880 1.00 94.62 84 THR A C 1
ATOM 683 O O . THR A 1 84 ? -11.244 -2.252 37.028 1.00 94.62 84 THR A O 1
ATOM 686 N N . ASN A 1 85 ? -11.468 -1.691 34.869 1.00 93.88 85 ASN A N 1
ATOM 687 C CA . ASN A 1 85 ? -10.970 -0.323 34.985 1.00 93.88 85 ASN A CA 1
ATOM 688 C C . ASN A 1 85 ? -11.643 0.584 33.944 1.00 93.88 85 ASN A C 1
ATOM 690 O O . ASN A 1 85 ? -11.164 0.754 32.821 1.00 93.88 85 ASN A O 1
ATOM 694 N N . THR A 1 86 ? -12.752 1.196 34.358 1.00 94.06 86 THR A N 1
ATOM 695 C CA . THR A 1 86 ? -13.590 2.049 33.507 1.00 94.06 86 THR A CA 1
ATOM 696 C C . THR A 1 86 ? -12.871 3.298 33.003 1.00 94.06 86 THR A C 1
ATOM 698 O O . THR A 1 86 ? -13.115 3.706 31.872 1.00 94.06 86 THR A O 1
ATOM 701 N N . VAL A 1 87 ? -11.967 3.880 33.799 1.00 95.44 87 VAL A N 1
ATOM 702 C CA . VAL A 1 87 ? -11.209 5.084 33.417 1.00 95.44 87 VAL A CA 1
ATOM 703 C C . VAL A 1 87 ? -10.228 4.761 32.293 1.00 95.44 87 VAL A C 1
ATOM 705 O O . VAL A 1 87 ? -10.168 5.464 31.292 1.00 95.44 87 VAL A O 1
ATOM 708 N N . LEU A 1 88 ? -9.489 3.655 32.406 1.00 94.88 88 LEU A N 1
ATOM 709 C CA . LEU A 1 88 ? -8.583 3.241 31.335 1.00 94.88 88 LEU A CA 1
ATOM 710 C C . LEU A 1 88 ? -9.351 2.816 30.073 1.00 94.88 88 LEU A C 1
ATOM 712 O O . LEU A 1 88 ? -8.924 3.117 28.960 1.00 94.88 88 LEU A O 1
ATOM 716 N N . ALA A 1 89 ? -10.500 2.154 30.238 1.00 95.38 89 ALA A N 1
ATOM 717 C CA . ALA A 1 89 ? -11.366 1.784 29.123 1.00 95.38 89 ALA A CA 1
ATOM 718 C C . ALA A 1 89 ? -11.867 3.012 28.343 1.00 95.38 89 ALA A C 1
ATOM 720 O O . ALA A 1 89 ? -11.867 2.981 27.112 1.00 95.38 89 ALA A O 1
ATOM 721 N N . SER A 1 90 ? -12.254 4.096 29.031 1.00 94.69 90 SER A N 1
ATOM 722 C CA . SER A 1 90 ? -12.693 5.328 28.365 1.00 94.69 90 SER A CA 1
ATOM 723 C C . SER A 1 90 ? -11.565 6.007 27.591 1.00 94.69 90 SER A C 1
ATOM 725 O O . SER A 1 90 ? -11.792 6.419 26.459 1.00 94.69 90 SER A O 1
ATOM 727 N N . GLU A 1 91 ? -10.349 6.055 28.141 1.00 96.12 91 GLU A N 1
ATOM 728 C CA . GLU A 1 91 ? -9.186 6.634 27.447 1.00 96.12 91 GLU A CA 1
ATOM 729 C C . GLU A 1 91 ? -8.835 5.858 26.168 1.00 96.12 91 GLU A C 1
ATOM 731 O O . GLU A 1 91 ? -8.629 6.439 25.102 1.00 96.12 91 GLU A O 1
ATOM 736 N N . ILE A 1 92 ? -8.824 4.522 26.242 1.00 94.38 92 ILE A N 1
ATOM 737 C CA . ILE A 1 92 ? -8.564 3.668 25.072 1.00 94.38 92 ILE A CA 1
ATOM 738 C C . ILE A 1 92 ? -9.660 3.848 24.026 1.00 94.38 92 ILE A C 1
ATOM 740 O O . ILE A 1 92 ? -9.372 3.919 22.831 1.00 94.38 92 ILE A O 1
ATOM 744 N N . ARG A 1 93 ? -10.916 3.965 24.464 1.00 93.75 93 ARG A N 1
ATOM 745 C CA . ARG A 1 93 ? -12.040 4.200 23.565 1.00 93.75 93 ARG A CA 1
ATOM 746 C C . ARG A 1 93 ? -11.947 5.555 22.864 1.00 93.75 93 ARG A C 1
ATOM 748 O O . ARG A 1 93 ? -12.186 5.607 21.663 1.00 93.75 93 ARG A O 1
ATOM 755 N N . MET A 1 94 ? -11.556 6.616 23.569 1.00 92.50 94 MET A N 1
ATOM 756 C CA . MET A 1 94 ? -11.313 7.921 22.948 1.00 92.50 94 MET A CA 1
ATOM 757 C C . MET A 1 94 ? -10.228 7.830 21.873 1.00 92.50 94 MET A C 1
ATOM 759 O O . MET A 1 94 ? -10.430 8.290 20.752 1.00 92.50 94 MET A O 1
ATOM 763 N N . ARG A 1 95 ? -9.111 7.152 22.168 1.00 91.56 95 ARG A N 1
ATOM 764 C CA . ARG A 1 95 ? -8.037 6.954 21.186 1.00 91.56 95 ARG A CA 1
ATOM 765 C C . ARG A 1 95 ? -8.484 6.132 19.976 1.00 91.56 95 ARG A C 1
ATOM 767 O O . ARG A 1 95 ? -8.091 6.436 18.852 1.00 91.56 95 ARG A O 1
ATOM 774 N N . TYR A 1 96 ? -9.300 5.103 20.197 1.00 92.81 96 TYR A N 1
ATOM 775 C CA . TYR A 1 96 ? -9.921 4.339 19.117 1.00 92.81 96 TYR A CA 1
ATOM 776 C C . TYR A 1 96 ? -10.797 5.237 18.236 1.00 92.81 96 TYR A C 1
ATOM 778 O O . TYR A 1 96 ? -10.668 5.196 17.018 1.00 92.81 96 TYR A O 1
ATOM 786 N N . GLU A 1 97 ? -11.645 6.085 18.822 1.00 90.19 97 GLU A N 1
ATOM 787 C CA . GLU A 1 97 ? -12.517 6.993 18.067 1.00 90.19 97 GLU A CA 1
ATOM 788 C C . GLU A 1 97 ? -11.716 8.001 17.223 1.00 90.19 97 GLU A C 1
ATOM 790 O O . GLU A 1 97 ? -12.063 8.237 16.064 1.00 90.19 97 GLU A O 1
ATOM 795 N N . GLU A 1 98 ? -10.599 8.520 17.745 1.00 88.94 98 GLU A N 1
ATOM 796 C CA . GLU A 1 98 ? -9.669 9.373 16.989 1.00 88.94 98 GLU A CA 1
ATOM 797 C C . GLU A 1 98 ? -9.048 8.639 15.789 1.00 88.94 98 GLU A C 1
ATOM 799 O O . GLU A 1 98 ? -8.984 9.173 14.679 1.00 88.94 98 GLU A O 1
ATOM 804 N N . HIS A 1 99 ? -8.596 7.401 15.994 1.00 89.12 99 HIS A N 1
ATOM 805 C CA . HIS A 1 99 ? -7.976 6.592 14.943 1.00 89.12 99 HIS A CA 1
ATOM 806 C C . HIS A 1 99 ? -8.973 6.105 13.899 1.00 89.12 99 HIS A C 1
ATOM 808 O O . HIS A 1 99 ? -8.639 6.045 12.713 1.00 89.12 99 HIS A O 1
ATOM 814 N N . ARG A 1 100 ? -10.208 5.818 14.313 1.00 89.31 100 ARG A N 1
ATOM 815 C CA . ARG A 1 100 ? -11.259 5.284 13.448 1.00 89.31 100 ARG A CA 1
ATOM 816 C C . ARG A 1 100 ? -11.503 6.171 12.234 1.00 89.31 100 ARG A C 1
ATOM 818 O O . ARG A 1 100 ? -11.699 5.657 11.139 1.00 89.31 100 ARG A O 1
ATOM 825 N N . HIS A 1 101 ? -11.443 7.495 12.383 1.00 86.25 101 HIS A N 1
ATOM 826 C CA . HIS A 1 101 ? -11.609 8.399 11.242 1.00 86.25 101 HIS A CA 1
ATOM 827 C C . HIS A 1 101 ? -10.509 8.205 10.180 1.00 86.25 101 HIS A C 1
ATOM 829 O O . HIS A 1 101 ? -10.788 8.120 8.982 1.00 86.25 101 HIS A O 1
ATOM 835 N N . ILE A 1 102 ? -9.255 8.074 10.618 1.00 88.75 102 ILE A N 1
ATOM 836 C CA . ILE A 1 102 ? -8.104 7.835 9.738 1.00 88.75 102 ILE A CA 1
ATOM 837 C C . ILE A 1 102 ? -8.201 6.443 9.100 1.00 88.75 102 ILE A C 1
ATOM 839 O O . ILE A 1 102 ? -7.989 6.294 7.894 1.00 88.75 102 ILE A O 1
ATOM 843 N N . ASN A 1 103 ? -8.592 5.435 9.876 1.00 91.50 103 ASN A N 1
ATOM 844 C CA . ASN A 1 103 ? -8.775 4.066 9.398 1.00 91.50 103 ASN A CA 1
ATOM 845 C C . ASN A 1 103 ? -9.915 3.969 8.374 1.00 91.50 103 ASN A C 1
ATOM 847 O O . ASN A 1 103 ? -9.737 3.377 7.310 1.00 91.50 103 ASN A O 1
ATOM 851 N N . ASN A 1 104 ? -11.024 4.682 8.586 1.00 88.88 104 ASN A N 1
ATOM 852 C CA . ASN A 1 104 ? -12.105 4.824 7.607 1.00 88.88 104 ASN A CA 1
ATOM 853 C C . ASN A 1 104 ? -11.609 5.431 6.283 1.00 88.88 104 ASN A C 1
ATOM 855 O O . ASN A 1 104 ? -11.937 4.930 5.203 1.00 88.88 104 ASN A O 1
ATOM 859 N N . LEU A 1 105 ? -10.773 6.473 6.344 1.00 90.81 105 LEU A N 1
ATOM 860 C CA . LEU A 1 105 ? -10.139 7.048 5.156 1.00 90.81 105 LEU A CA 1
ATOM 861 C C . LEU A 1 105 ? -9.231 6.029 4.446 1.00 90.81 105 LEU A C 1
ATOM 863 O O . LEU A 1 105 ? -9.235 5.947 3.211 1.00 90.81 105 LEU A O 1
ATOM 867 N N . HIS A 1 106 ? -8.468 5.236 5.201 1.00 90.31 106 HIS A N 1
ATOM 868 C CA . HIS A 1 106 ? -7.663 4.152 4.643 1.00 90.31 106 HIS A CA 1
ATOM 869 C C . HIS A 1 106 ? -8.533 3.107 3.942 1.00 90.31 106 HIS A C 1
ATOM 871 O O . HIS A 1 106 ? -8.231 2.768 2.798 1.00 90.31 106 HIS A O 1
ATOM 877 N N . HIS A 1 107 ? -9.639 2.668 4.546 1.00 89.56 107 HIS A N 1
ATOM 878 C CA . HIS A 1 107 ? -10.576 1.736 3.916 1.00 89.56 107 HIS A CA 1
ATOM 879 C C . HIS A 1 107 ? -11.126 2.269 2.599 1.00 89.56 107 HIS A C 1
ATOM 881 O O . HIS A 1 107 ? -11.118 1.549 1.603 1.00 89.56 107 HIS A O 1
ATOM 887 N N . ILE A 1 108 ? -11.538 3.536 2.547 1.00 89.44 108 ILE A N 1
ATOM 888 C CA . ILE A 1 108 ? -12.067 4.130 1.313 1.00 89.44 108 ILE A CA 1
ATOM 889 C C . ILE A 1 108 ? -11.005 4.151 0.210 1.00 89.44 108 ILE A C 1
ATOM 891 O O . ILE A 1 108 ? -11.280 3.782 -0.934 1.00 89.44 108 ILE A O 1
ATOM 895 N N . ARG A 1 109 ? -9.770 4.538 0.543 1.00 89.94 109 ARG A N 1
ATOM 896 C CA . ARG A 1 109 ? -8.662 4.538 -0.422 1.00 89.94 109 ARG A CA 1
ATOM 897 C C . ARG A 1 109 ? -8.310 3.127 -0.885 1.00 89.94 109 ARG A C 1
ATOM 899 O O . ARG A 1 109 ? -8.084 2.929 -2.075 1.00 89.94 109 ARG A O 1
ATOM 906 N N . LEU A 1 110 ? -8.297 2.153 0.022 1.00 91.44 110 LEU A N 1
ATOM 907 C CA . LEU A 1 110 ? -8.067 0.745 -0.306 1.00 91.44 110 LEU A CA 1
ATOM 908 C C . LEU A 1 110 ? -9.160 0.212 -1.240 1.00 91.44 110 LEU A C 1
ATOM 910 O O . LEU A 1 110 ? -8.838 -0.392 -2.258 1.00 91.44 110 LEU A O 1
ATOM 914 N N . GLN A 1 111 ? -10.431 0.526 -0.977 1.00 90.12 111 GLN A N 1
ATOM 915 C CA . GLN A 1 111 ? -11.545 0.182 -1.868 1.00 90.12 111 GLN A CA 1
ATOM 916 C C . GLN A 1 111 ? -11.388 0.809 -3.257 1.00 90.12 111 GLN A C 1
ATOM 918 O O . GLN A 1 111 ? -11.564 0.131 -4.268 1.00 90.12 111 GLN A O 1
ATOM 923 N N . ALA A 1 112 ? -10.994 2.082 -3.337 1.00 88.94 112 ALA A N 1
ATOM 924 C CA . ALA A 1 112 ? -10.707 2.722 -4.619 1.00 88.94 112 ALA A CA 1
ATOM 925 C C . ALA A 1 112 ? -9.564 2.016 -5.373 1.00 88.94 112 ALA A C 1
ATOM 927 O O . ALA A 1 112 ? -9.656 1.839 -6.586 1.00 88.94 112 ALA A O 1
ATOM 928 N N . ILE A 1 113 ? -8.520 1.571 -4.662 1.00 88.62 113 ILE A N 1
ATOM 929 C CA . ILE A 1 113 ? -7.400 0.820 -5.242 1.00 88.62 113 ILE A CA 1
ATOM 930 C C . ILE A 1 113 ? -7.849 -0.553 -5.755 1.00 88.62 113 ILE A C 1
ATOM 932 O O . ILE A 1 113 ? -7.467 -0.930 -6.860 1.00 88.62 113 ILE A O 1
ATOM 936 N N . TYR A 1 114 ? -8.690 -1.275 -5.012 1.00 88.44 114 TYR A N 1
ATOM 937 C CA . TYR A 1 114 ? -9.241 -2.560 -5.457 1.00 88.44 114 TYR A CA 1
ATOM 938 C C . TYR A 1 114 ? -10.089 -2.439 -6.725 1.00 88.44 114 TYR A C 1
ATOM 940 O O . TYR A 1 114 ? -10.124 -3.363 -7.534 1.00 88.44 114 TYR A O 1
ATOM 948 N N . ASN A 1 115 ? -10.707 -1.277 -6.936 1.00 88.12 115 ASN A N 1
ATOM 949 C CA . ASN A 1 115 ? -11.492 -0.977 -8.129 1.00 88.12 115 ASN A CA 1
ATOM 950 C C . ASN A 1 115 ? -10.647 -0.486 -9.324 1.00 88.12 115 ASN A C 1
ATOM 952 O O . ASN A 1 115 ? -11.198 -0.257 -10.404 1.00 88.12 115 ASN A O 1
ATOM 956 N N . LEU A 1 116 ? -9.327 -0.304 -9.175 1.00 88.38 116 LEU A N 1
ATOM 957 C CA . LEU A 1 116 ? -8.465 0.117 -10.282 1.00 88.38 116 LEU A CA 1
ATOM 958 C C . LEU A 1 116 ? -8.351 -0.979 -11.344 1.00 88.38 116 LEU A C 1
ATOM 960 O O . LEU A 1 116 ? -8.028 -2.135 -11.067 1.00 88.38 116 LEU A O 1
ATOM 964 N N . HIS A 1 117 ? -8.519 -0.581 -12.604 1.00 85.06 117 HIS A N 1
ATOM 965 C CA . HIS A 1 117 ? -8.280 -1.467 -13.734 1.00 85.06 117 HIS A CA 1
ATOM 966 C C . HIS A 1 117 ? -6.802 -1.892 -13.779 1.00 85.06 117 HIS A C 1
ATOM 968 O O . HIS A 1 117 ? -5.914 -1.052 -13.928 1.00 85.06 117 HIS A O 1
ATOM 974 N N . GLY A 1 118 ? -6.544 -3.197 -13.660 1.00 83.12 118 GLY A N 1
ATOM 975 C CA . GLY A 1 118 ? -5.194 -3.768 -13.633 1.00 83.12 118 GLY A CA 1
ATOM 976 C C . GLY A 1 118 ? -4.646 -4.069 -12.234 1.00 83.12 118 GLY A C 1
ATOM 977 O O . GLY A 1 118 ? -3.508 -4.531 -12.129 1.00 83.12 118 GLY A O 1
ATOM 978 N N . TYR A 1 119 ? -5.425 -3.850 -11.168 1.00 88.06 119 TYR A N 1
ATOM 979 C CA . TYR A 1 119 ? -5.112 -4.428 -9.863 1.00 88.06 119 TYR A CA 1
ATOM 980 C C . TYR A 1 119 ? -5.323 -5.951 -9.897 1.00 88.06 119 TYR A C 1
ATOM 982 O O . TYR A 1 119 ? -6.352 -6.434 -10.364 1.00 88.06 119 TYR A O 1
ATOM 990 N N . CYS A 1 120 ? -4.339 -6.704 -9.403 1.00 85.69 120 CYS A N 1
ATOM 991 C CA . CYS A 1 120 ? -4.342 -8.175 -9.418 1.00 85.69 120 CYS A CA 1
ATOM 992 C C . CYS A 1 120 ? -3.998 -8.785 -8.048 1.00 85.69 120 CYS A C 1
ATOM 994 O O . CYS A 1 120 ? -3.623 -9.954 -7.979 1.00 85.69 120 CYS A O 1
ATOM 996 N N . GLY A 1 121 ? -4.006 -7.990 -6.974 1.00 83.06 121 GLY A N 1
ATOM 997 C CA . GLY A 1 121 ? -3.761 -8.493 -5.621 1.00 83.06 121 GLY A CA 1
ATOM 998 C C . GLY A 1 121 ? -5.017 -9.085 -4.981 1.00 83.06 121 GLY A C 1
ATOM 999 O O . GLY A 1 121 ? -6.119 -8.963 -5.513 1.00 83.06 121 GLY A O 1
ATOM 1000 N N . ASN A 1 122 ? -4.853 -9.730 -3.825 1.00 77.81 122 ASN A N 1
ATOM 1001 C CA . ASN A 1 122 ? -5.981 -10.296 -3.093 1.00 77.81 122 ASN A CA 1
ATOM 1002 C C . ASN A 1 122 ? -6.668 -9.206 -2.265 1.00 77.81 122 ASN A C 1
ATOM 1004 O O . ASN A 1 122 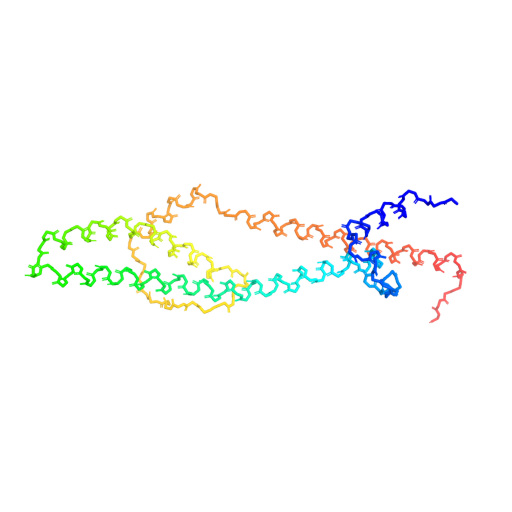? -6.066 -8.645 -1.347 1.00 77.81 122 ASN A O 1
ATOM 1008 N N . SER A 1 123 ? -7.949 -8.964 -2.536 1.00 69.56 123 SER A N 1
ATOM 1009 C CA . SER A 1 123 ? -8.814 -8.222 -1.623 1.00 69.56 123 SER A CA 1
ATOM 1010 C C . SER A 1 123 ? -9.091 -9.095 -0.398 1.00 69.56 123 SER A C 1
ATOM 1012 O O . SER A 1 123 ? -9.776 -10.117 -0.499 1.00 69.56 123 SER A O 1
ATOM 1014 N N . VAL A 1 124 ? -8.533 -8.730 0.754 1.00 62.19 124 VAL A N 1
ATOM 1015 C CA . VAL A 1 124 ? -8.846 -9.400 2.019 1.00 62.19 124 VAL A CA 1
ATOM 1016 C C . VAL A 1 124 ? -10.265 -8.980 2.410 1.00 62.19 124 VAL A C 1
ATOM 1018 O O . VAL A 1 124 ? -10.539 -7.796 2.544 1.00 62.19 124 VAL A O 1
ATOM 1021 N N . GLY A 1 125 ? -11.187 -9.941 2.511 1.00 57.66 125 GLY A N 1
ATOM 1022 C CA . GLY A 1 125 ? -12.524 -9.738 3.078 1.00 57.66 125 GLY A CA 1
ATOM 1023 C C . GLY A 1 125 ? -13.394 -8.671 2.400 1.00 57.66 125 GLY A C 1
ATOM 1024 O O . GLY A 1 125 ? -13.621 -7.608 2.965 1.00 57.66 125 GLY A O 1
ATOM 1025 N N . GLN A 1 126 ? -14.007 -8.984 1.252 1.00 47.84 126 GLN A N 1
ATOM 1026 C CA . GLN A 1 126 ? -15.292 -8.361 0.901 1.00 47.84 126 GLN A CA 1
ATOM 1027 C C . GLN A 1 126 ? -16.388 -8.949 1.809 1.00 47.84 126 GLN A C 1
ATOM 1029 O O . GLN A 1 126 ? -17.156 -9.821 1.413 1.00 47.84 126 GLN A O 1
ATOM 1034 N N . GLY A 1 127 ? -16.404 -8.530 3.074 1.00 40.59 127 GLY A N 1
ATOM 1035 C CA . GLY A 1 127 ? -17.511 -8.763 3.994 1.00 40.59 127 GLY A CA 1
ATOM 1036 C C . GLY A 1 127 ? -18.530 -7.641 3.840 1.00 40.59 127 GLY A C 1
ATOM 1037 O O . GLY A 1 127 ? -18.206 -6.476 4.037 1.00 40.59 127 GLY A O 1
ATOM 1038 N N . ASN A 1 128 ? -19.750 -7.997 3.447 1.00 37.50 128 ASN A N 1
ATOM 1039 C CA . ASN A 1 128 ? -20.893 -7.104 3.276 1.00 37.50 128 ASN A CA 1
ATOM 1040 C C . ASN A 1 128 ? -21.125 -6.207 4.503 1.00 37.50 128 ASN A C 1
ATOM 1042 O O . ASN A 1 128 ? -21.568 -6.684 5.545 1.00 37.50 128 ASN A O 1
ATOM 1046 N N . GLY A 1 129 ? -20.902 -4.904 4.356 1.00 40.09 129 GLY A N 1
ATOM 1047 C CA . GLY A 1 129 ? -21.236 -3.926 5.384 1.00 40.09 129 GLY A CA 1
ATOM 1048 C C . GLY A 1 129 ? -20.706 -2.552 5.020 1.00 40.09 129 GLY A C 1
ATOM 1049 O O . GLY A 1 129 ? -19.686 -2.130 5.547 1.00 40.09 129 GLY A O 1
ATOM 1050 N N . VAL A 1 130 ? -21.382 -1.856 4.103 1.00 41.59 130 VAL A N 1
ATOM 1051 C CA . VAL A 1 130 ? -21.171 -0.411 3.950 1.00 41.59 130 VAL A CA 1
ATOM 1052 C C . VAL A 1 130 ? -21.654 0.227 5.251 1.00 41.59 130 VAL A C 1
ATOM 1054 O O . VAL A 1 130 ? -22.861 0.346 5.474 1.00 41.59 130 VAL A O 1
ATOM 1057 N N . ASP A 1 131 ? -20.722 0.560 6.141 1.00 46.84 131 ASP A N 1
ATOM 1058 C CA . ASP A 1 131 ? -21.030 1.326 7.343 1.00 46.84 131 ASP A CA 1
ATOM 1059 C C . ASP A 1 131 ? -21.557 2.699 6.896 1.00 46.84 131 ASP A C 1
ATOM 1061 O O . ASP A 1 131 ? -20.986 3.331 6.002 1.00 46.84 131 ASP A O 1
ATOM 1065 N N . LYS A 1 132 ? -22.675 3.160 7.471 1.00 46.44 132 LYS A N 1
ATOM 1066 C CA . LYS A 1 132 ? -23.346 4.415 7.059 1.00 46.44 132 LYS A CA 1
ATOM 1067 C C . LYS A 1 132 ? -22.413 5.630 7.155 1.00 46.44 132 LYS A C 1
ATOM 1069 O O . LYS A 1 132 ? -22.616 6.614 6.448 1.00 46.44 132 LYS A O 1
ATOM 1074 N N . ASP A 1 133 ? -21.376 5.517 7.978 1.00 51.75 133 ASP A N 1
ATOM 1075 C CA . ASP A 1 133 ? -20.320 6.504 8.199 1.00 51.75 133 ASP A CA 1
ATOM 1076 C C . ASP A 1 133 ? -19.393 6.690 6.977 1.00 51.75 133 ASP A C 1
ATOM 1078 O O . ASP 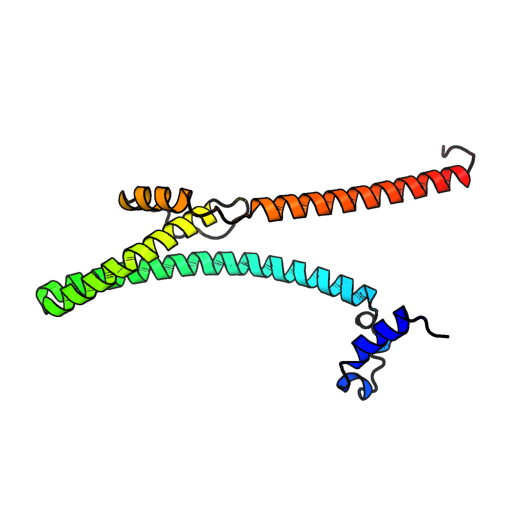A 1 133 ? -18.911 7.788 6.702 1.00 51.75 133 ASP A O 1
ATOM 1082 N N . GLN A 1 134 ? -19.220 5.653 6.146 1.00 52.09 134 GLN A N 1
ATOM 1083 C CA . GLN A 1 134 ? -18.406 5.736 4.927 1.00 52.09 134 GLN A CA 1
ATOM 1084 C C . GLN A 1 134 ? -19.029 6.663 3.873 1.00 52.09 134 GLN A C 1
ATOM 1086 O O . GLN A 1 134 ? -18.304 7.254 3.077 1.00 52.09 134 GLN A O 1
ATOM 1091 N N . SER A 1 135 ? -20.357 6.840 3.871 1.00 53.28 135 SER A N 1
ATOM 1092 C CA . SER A 1 135 ? -21.053 7.692 2.894 1.00 53.28 135 SER A CA 1
ATOM 1093 C C . SER A 1 135 ? -20.721 9.179 3.053 1.00 53.28 135 SER A C 1
ATOM 1095 O O . SER A 1 135 ? -20.629 9.878 2.045 1.00 53.28 135 SER A O 1
ATOM 1097 N N . ALA A 1 136 ? -20.535 9.657 4.288 1.00 55.84 136 ALA A N 1
ATOM 1098 C CA . ALA A 1 136 ? -20.165 11.045 4.573 1.00 55.84 136 ALA A CA 1
ATOM 1099 C C . ALA A 1 136 ? -18.706 11.322 4.175 1.00 55.84 136 ALA A C 1
ATOM 1101 O O . ALA A 1 136 ? -18.414 12.307 3.500 1.00 55.84 136 ALA A O 1
ATOM 1102 N N . VAL A 1 137 ? -17.801 10.390 4.484 1.00 54.38 137 VAL A N 1
ATOM 1103 C CA . VAL A 1 137 ? -16.382 10.500 4.112 1.00 54.38 137 VAL A CA 1
ATOM 1104 C C . VAL A 1 137 ? -16.188 10.377 2.590 1.00 54.38 137 VAL A C 1
ATOM 1106 O O . VAL A 1 137 ? -15.360 11.074 2.008 1.00 54.38 137 VAL A O 1
ATOM 1109 N N . LEU A 1 138 ? -16.987 9.550 1.903 1.00 53.09 138 LEU A N 1
ATOM 1110 C CA . LEU A 1 138 ? -17.011 9.475 0.433 1.00 53.09 138 LEU A CA 1
ATOM 1111 C C . LEU A 1 138 ? -17.474 10.786 -0.225 1.00 53.09 138 LEU A C 1
ATOM 1113 O O . LEU A 1 138 ? -17.052 11.088 -1.343 1.00 53.09 138 LEU A O 1
ATOM 1117 N N . GLU A 1 139 ? -18.343 11.557 0.432 1.00 58.38 139 GLU A N 1
ATOM 1118 C CA . GLU A 1 139 ? -18.797 12.859 -0.060 1.00 58.38 139 GLU A CA 1
ATOM 1119 C C . GLU A 1 139 ? -17.728 13.946 0.124 1.00 58.38 139 GLU A C 1
ATOM 1121 O O . GLU A 1 139 ? -17.482 14.715 -0.805 1.00 58.38 139 GLU A O 1
ATOM 1126 N N . GLU A 1 140 ? -17.021 13.938 1.255 1.00 52.69 140 GLU A N 1
ATOM 1127 C CA . GLU A 1 140 ? -15.888 14.830 1.538 1.00 52.69 140 GLU A CA 1
ATOM 1128 C C . GLU A 1 140 ? -14.685 14.554 0.613 1.00 52.69 140 GLU A C 1
ATOM 1130 O O . GLU A 1 140 ? -14.077 15.472 0.058 1.00 52.69 140 GLU A O 1
ATOM 1135 N N . LEU A 1 141 ? -14.397 13.279 0.332 1.00 49.50 141 LEU A N 1
ATOM 1136 C CA . LEU A 1 141 ? -13.338 12.869 -0.597 1.00 49.50 141 LEU A CA 1
ATOM 1137 C C . LEU A 1 141 ? -13.674 13.109 -2.069 1.00 49.50 141 LEU A C 1
ATOM 1139 O O . LEU A 1 141 ? -12.769 13.131 -2.897 1.00 49.50 141 LEU A O 1
ATOM 1143 N N . ARG A 1 142 ? -14.946 13.335 -2.416 1.00 52.81 142 ARG A N 1
ATOM 1144 C CA . ARG A 1 142 ? -15.348 13.734 -3.774 1.00 52.81 142 ARG A CA 1
ATOM 1145 C C . ARG A 1 142 ? -14.785 15.108 -4.162 1.00 52.81 142 ARG A C 1
ATOM 1147 O O . ARG A 1 142 ? -14.642 15.377 -5.352 1.00 52.81 142 ARG A O 1
ATOM 1154 N N . GLY A 1 143 ? -14.476 15.955 -3.174 1.00 47.31 143 GLY A N 1
ATOM 1155 C CA . GLY A 1 143 ? -13.818 17.253 -3.355 1.00 47.31 143 GLY A CA 1
ATOM 1156 C C . GLY A 1 143 ? -12.286 17.203 -3.289 1.00 47.31 143 GLY A C 1
ATOM 1157 O O . GLY A 1 143 ? -11.629 18.141 -3.736 1.00 47.31 143 GLY A O 1
ATOM 1158 N N . ALA A 1 144 ? -11.708 16.119 -2.765 1.00 46.78 144 ALA A N 1
ATOM 1159 C CA . ALA A 1 144 ? -10.268 15.901 -2.750 1.00 46.78 144 ALA A CA 1
ATOM 1160 C C . ALA A 1 144 ? -9.871 15.197 -4.050 1.00 46.78 144 ALA A C 1
ATOM 1162 O O . ALA A 1 144 ? -10.084 13.994 -4.181 1.00 46.78 144 ALA A O 1
ATOM 1163 N N . ASP A 1 145 ? -9.345 15.976 -5.002 1.00 43.59 145 ASP A N 1
ATOM 1164 C CA . ASP A 1 145 ? -8.858 15.549 -6.319 1.00 43.59 145 ASP A CA 1
ATOM 1165 C C . ASP A 1 145 ? -8.488 14.061 -6.348 1.00 43.59 145 ASP A C 1
ATOM 1167 O O . ASP A 1 145 ? -7.496 13.624 -5.750 1.00 43.59 145 ASP A O 1
ATOM 1171 N N . LEU A 1 146 ? -9.313 13.282 -7.059 1.00 46.16 146 LEU A N 1
ATOM 1172 C CA . LEU A 1 146 ? -8.942 11.963 -7.546 1.00 46.16 146 LEU A CA 1
ATOM 1173 C C . LEU A 1 146 ? -7.531 12.111 -8.096 1.00 46.16 146 LEU A C 1
ATOM 1175 O O . LEU A 1 146 ? -7.339 12.857 -9.058 1.00 46.16 146 LEU A O 1
ATOM 1179 N N . ILE A 1 147 ? -6.562 11.450 -7.449 1.00 47.19 147 ILE A N 1
ATOM 1180 C CA . ILE A 1 147 ? -5.162 11.387 -7.880 1.00 47.19 147 ILE A CA 1
ATOM 1181 C C . ILE A 1 147 ? -5.170 11.401 -9.406 1.00 47.19 147 ILE A C 1
ATOM 1183 O O . ILE A 1 147 ? -5.866 10.573 -9.996 1.00 47.19 147 ILE A O 1
ATOM 1187 N N . GLU A 1 148 ? -4.480 12.364 -10.028 1.00 44.44 148 GLU A N 1
ATOM 1188 C CA . GLU A 1 148 ? -4.481 12.629 -11.475 1.00 44.44 148 GLU A CA 1
ATOM 1189 C C . GLU A 1 148 ? -3.874 11.470 -12.306 1.00 44.44 148 GLU A C 1
ATOM 1191 O O . GLU A 1 148 ? -3.055 11.670 -13.202 1.00 44.44 148 GLU A O 1
ATOM 1196 N N . VAL A 1 149 ? -4.273 10.225 -12.050 1.00 43.38 149 VAL A N 1
ATOM 1197 C CA . VAL A 1 149 ? -3.960 9.004 -12.793 1.00 43.38 149 VAL A CA 1
ATOM 1198 C C . VAL A 1 149 ? -4.292 9.201 -14.276 1.00 43.38 149 VAL A C 1
ATOM 1200 O O . VAL A 1 149 ? -3.581 8.706 -15.151 1.00 43.38 149 VAL A O 1
ATOM 1203 N N . ASN A 1 150 ? -5.307 10.017 -14.581 1.00 45.12 150 ASN A N 1
ATOM 1204 C CA . ASN A 1 150 ? -5.704 10.308 -15.954 1.00 45.12 150 ASN A CA 1
ATOM 1205 C C . ASN A 1 150 ? -4.658 11.131 -16.734 1.00 45.12 150 ASN A C 1
ATOM 1207 O O . ASN A 1 150 ? -4.459 10.885 -17.923 1.00 45.12 150 ASN A O 1
ATOM 1211 N N . LYS A 1 151 ? -3.910 12.042 -16.088 1.00 44.69 151 LYS A N 1
ATOM 1212 C CA . LYS A 1 151 ? -2.852 12.802 -16.782 1.00 44.69 151 LYS A CA 1
ATOM 1213 C C . LYS A 1 151 ? -1.669 11.916 -17.169 1.00 44.69 151 LYS A C 1
ATOM 1215 O O . LYS A 1 151 ? -1.120 12.076 -18.260 1.00 44.69 151 LYS A O 1
ATOM 1220 N N . TYR A 1 152 ? -1.299 10.962 -16.315 1.00 42.72 152 TYR A N 1
ATOM 1221 C CA . TYR A 1 152 ? -0.204 10.028 -16.596 1.00 42.72 152 TYR A CA 1
ATOM 1222 C C . TYR A 1 152 ? -0.569 9.015 -17.688 1.00 42.72 152 TYR A C 1
ATOM 1224 O O . TYR A 1 152 ? 0.264 8.726 -18.551 1.00 42.72 152 TYR A O 1
ATOM 1232 N N . ASN A 1 153 ? -1.823 8.553 -17.722 1.00 51.38 153 ASN A N 1
ATOM 1233 C CA . ASN A 1 153 ? -2.320 7.662 -18.773 1.00 51.38 153 ASN A CA 1
ATOM 1234 C C . ASN A 1 153 ? -2.364 8.351 -20.146 1.00 51.38 153 ASN A C 1
ATOM 1236 O O . ASN A 1 153 ? -1.904 7.784 -21.139 1.00 51.38 153 ASN A O 1
ATOM 1240 N N . GLU A 1 154 ? -2.844 9.594 -20.217 1.00 49.72 154 GLU A N 1
ATOM 1241 C CA . GLU A 1 154 ? -2.873 10.361 -21.470 1.00 49.72 154 GLU A CA 1
ATOM 1242 C C . GLU A 1 154 ? -1.465 10.760 -21.943 1.00 49.72 154 GLU A C 1
ATOM 1244 O O . GLU A 1 154 ? -1.159 10.692 -23.138 1.00 49.72 154 GLU A O 1
ATOM 1249 N N . ALA A 1 155 ? -0.559 11.101 -21.020 1.00 52.06 155 ALA A N 1
ATOM 1250 C CA . ALA A 1 155 ? 0.843 11.362 -21.346 1.00 52.06 155 ALA A CA 1
ATOM 1251 C C . ALA A 1 155 ? 1.557 10.112 -21.894 1.00 52.06 155 ALA A C 1
ATOM 1253 O O . ALA A 1 155 ? 2.315 10.221 -22.863 1.00 52.06 155 ALA A O 1
ATOM 1254 N N . GLY A 1 156 ? 1.281 8.933 -21.323 1.00 55.91 156 GLY A N 1
ATOM 1255 C CA . GLY A 1 156 ? 1.776 7.643 -21.811 1.00 55.91 156 GLY A CA 1
ATOM 1256 C C . GLY A 1 156 ? 1.283 7.334 -23.225 1.00 55.91 156 GLY A C 1
ATOM 1257 O O . GLY A 1 156 ? 2.095 7.152 -24.136 1.00 55.91 156 GLY A O 1
ATOM 1258 N N . LYS A 1 157 ? -0.034 7.418 -23.450 1.00 53.59 157 LYS A N 1
ATOM 1259 C CA . LYS A 1 157 ? -0.655 7.207 -24.771 1.00 53.59 157 LYS A CA 1
ATOM 1260 C C . LYS A 1 157 ? -0.149 8.188 -25.831 1.00 53.59 157 LYS A C 1
ATOM 1262 O O . LYS A 1 157 ? 0.039 7.822 -26.991 1.00 53.59 157 LYS A O 1
ATOM 1267 N N . ARG A 1 158 ? 0.089 9.454 -25.466 1.00 58.97 158 ARG A N 1
ATOM 1268 C CA . ARG A 1 158 ? 0.616 10.474 -26.390 1.00 58.97 158 ARG A CA 1
ATOM 1269 C C . ARG A 1 158 ? 2.072 10.209 -26.771 1.00 58.97 158 ARG A C 1
ATOM 1271 O O . ARG A 1 158 ? 2.476 10.553 -27.881 1.00 58.97 158 ARG A O 1
ATOM 1278 N N . LYS A 1 159 ? 2.851 9.603 -25.872 1.00 61.16 159 LYS A N 1
ATOM 1279 C CA . LYS A 1 159 ? 4.244 9.228 -26.122 1.00 61.16 159 LYS A CA 1
ATOM 1280 C C . LYS A 1 159 ? 4.342 8.005 -27.037 1.00 61.16 159 LYS A C 1
ATOM 1282 O O . LYS A 1 159 ? 5.057 8.081 -28.029 1.00 61.16 159 LYS A O 1
ATOM 1287 N N . GLU A 1 160 ? 3.548 6.965 -26.785 1.00 62.53 160 GLU A N 1
ATOM 1288 C CA . GLU A 1 160 ? 3.460 5.783 -27.662 1.00 62.53 160 GLU A CA 1
ATOM 1289 C C . GLU A 1 160 ? 2.972 6.142 -29.071 1.00 62.53 160 GLU A C 1
ATOM 1291 O O . GLU A 1 160 ? 3.522 5.662 -30.060 1.00 62.53 160 GLU A O 1
ATOM 1296 N N . ARG A 1 161 ? 1.995 7.054 -29.189 1.00 67.56 161 ARG A N 1
ATOM 1297 C CA . ARG A 1 161 ? 1.509 7.531 -30.493 1.00 67.56 161 ARG A CA 1
ATOM 1298 C C . ARG A 1 161 ? 2.605 8.239 -31.292 1.00 67.56 161 ARG A C 1
ATOM 1300 O O . ARG A 1 161 ? 2.740 7.985 -32.481 1.00 67.56 161 ARG A O 1
ATOM 1307 N N . LYS A 1 162 ? 3.413 9.084 -30.639 1.00 68.56 162 LYS A N 1
ATOM 1308 C CA . LYS A 1 162 ? 4.552 9.766 -31.280 1.00 68.56 162 LYS A CA 1
ATOM 1309 C C . LYS A 1 162 ? 5.650 8.790 -31.707 1.00 68.56 162 LYS A C 1
ATOM 1311 O O . LYS A 1 162 ? 6.264 9.002 -32.746 1.00 68.56 162 LYS A O 1
ATOM 1316 N N . GLU A 1 163 ? 5.890 7.739 -30.927 1.00 68.62 163 GLU A N 1
ATOM 1317 C CA . GLU A 1 163 ? 6.895 6.715 -31.232 1.00 68.62 163 GLU A CA 1
ATOM 1318 C C . GLU A 1 163 ? 6.450 5.825 -32.404 1.00 68.62 163 GLU A C 1
ATOM 1320 O O . GLU A 1 163 ? 7.218 5.640 -33.344 1.00 68.62 163 GLU A O 1
ATOM 1325 N N . MET A 1 164 ? 5.178 5.404 -32.437 1.00 62.97 164 MET A N 1
ATOM 1326 C CA . MET A 1 164 ? 4.577 4.713 -33.591 1.00 62.97 164 MET A CA 1
ATOM 1327 C C . MET A 1 164 ? 4.527 5.580 -34.855 1.00 62.97 164 MET A C 1
ATOM 1329 O O . MET A 1 164 ? 4.685 5.089 -35.971 1.00 62.97 164 MET A O 1
ATOM 1333 N N . GLU A 1 165 ? 4.299 6.882 -34.710 1.00 69.69 165 GLU A N 1
ATOM 1334 C CA . GLU A 1 165 ? 4.284 7.804 -35.844 1.00 69.69 165 GLU A CA 1
ATOM 1335 C C . GLU A 1 165 ? 5.701 8.085 -36.368 1.00 69.69 165 GLU A C 1
ATOM 1337 O O . GLU A 1 165 ? 5.883 8.273 -37.570 1.00 69.69 165 GLU A O 1
ATOM 1342 N N . SER A 1 166 ? 6.712 8.037 -35.494 1.00 64.44 166 SER A N 1
ATOM 1343 C CA . SER A 1 166 ? 8.126 8.091 -35.876 1.00 64.44 166 SER A CA 1
ATOM 1344 C C . SER A 1 166 ? 8.541 6.844 -36.655 1.00 64.44 166 SER A C 1
ATOM 1346 O O . SER A 1 166 ? 9.071 6.977 -37.753 1.00 64.44 166 SER A O 1
ATOM 1348 N N . THR A 1 167 ? 8.232 5.642 -36.155 1.00 68.38 167 THR A N 1
ATOM 1349 C CA . THR A 1 167 ? 8.557 4.382 -36.850 1.00 68.38 167 THR A CA 1
ATOM 1350 C C . THR A 1 167 ? 7.796 4.233 -38.167 1.00 68.38 167 THR A C 1
ATOM 1352 O O . THR A 1 167 ? 8.342 3.720 -39.147 1.00 68.38 167 THR A O 1
ATOM 1355 N N . ARG A 1 168 ? 6.558 4.748 -38.246 1.00 68.31 168 ARG A N 1
ATOM 1356 C CA . ARG A 1 168 ? 5.796 4.820 -39.500 1.00 68.31 168 ARG A CA 1
ATOM 1357 C C . ARG A 1 168 ? 6.453 5.757 -40.510 1.00 68.31 168 ARG A C 1
ATOM 1359 O O . ARG A 1 168 ? 6.605 5.362 -41.658 1.00 68.31 168 ARG A O 1
ATOM 1366 N N . LYS A 1 169 ? 6.864 6.964 -40.102 1.00 66.62 169 LYS A N 1
ATOM 1367 C CA . LYS A 1 169 ? 7.558 7.920 -40.986 1.00 66.62 169 LYS A CA 1
ATOM 1368 C C . LYS A 1 169 ? 8.899 7.381 -41.474 1.00 66.62 169 LYS A C 1
ATOM 1370 O O . LYS A 1 169 ? 9.217 7.554 -42.642 1.00 66.62 169 LYS A O 1
ATOM 1375 N N . GLU A 1 170 ? 9.636 6.696 -40.608 1.00 58.31 170 GLU A N 1
ATOM 1376 C CA . GLU A 1 170 ? 10.910 6.052 -40.938 1.00 58.31 170 GLU A CA 1
ATOM 1377 C C . GLU A 1 170 ? 10.706 4.922 -41.963 1.00 58.31 170 GLU A C 1
ATOM 1379 O O . GLU A 1 170 ? 11.405 4.869 -42.971 1.00 58.31 170 GLU A O 1
ATOM 1384 N N . 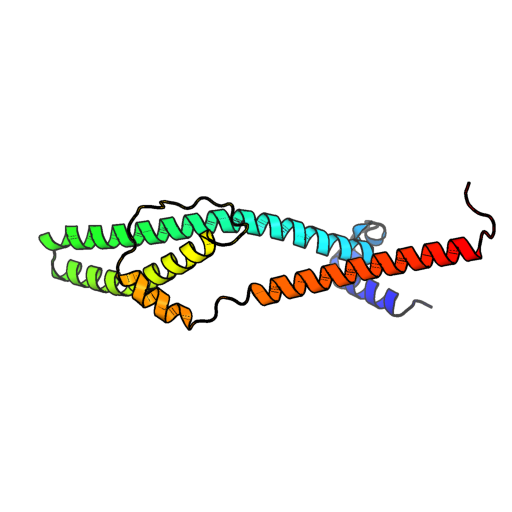SER A 1 171 ? 9.658 4.107 -41.796 1.00 64.31 171 SER A N 1
ATOM 1385 C CA . SER A 1 171 ? 9.267 3.074 -42.771 1.00 64.31 171 SER A CA 1
ATOM 1386 C C . SER A 1 171 ? 8.828 3.663 -44.121 1.00 64.31 171 SER A C 1
ATOM 1388 O O . SER A 1 171 ? 9.158 3.113 -45.169 1.00 64.31 171 SER A O 1
ATOM 1390 N N . THR A 1 172 ? 8.110 4.793 -44.124 1.00 70.06 172 THR A N 1
ATOM 1391 C CA . THR A 1 172 ? 7.740 5.502 -45.362 1.00 70.06 172 THR A CA 1
ATOM 1392 C C . THR A 1 172 ? 8.973 6.047 -46.084 1.00 70.06 172 THR A C 1
ATOM 1394 O O . THR A 1 172 ? 9.068 5.903 -47.298 1.00 70.06 172 THR A O 1
ATOM 1397 N N . TRP A 1 173 ? 9.942 6.592 -45.342 1.00 62.12 173 TRP A N 1
ATOM 1398 C CA . TRP A 1 173 ? 11.206 7.094 -45.889 1.00 62.12 173 TRP A CA 1
ATOM 1399 C C . TRP A 1 173 ? 12.037 5.982 -46.540 1.00 62.12 173 TRP A C 1
ATOM 1401 O O . TRP A 1 173 ? 12.582 6.172 -47.625 1.00 62.12 173 TRP A O 1
ATOM 1411 N N . TYR A 1 174 ? 12.091 4.797 -45.918 1.00 57.31 174 TYR A N 1
ATOM 1412 C CA . TYR A 1 174 ? 12.728 3.622 -46.519 1.00 57.31 174 TYR A CA 1
ATOM 1413 C C . TYR A 1 174 ? 12.030 3.185 -47.813 1.00 57.31 174 TYR A C 1
ATOM 1415 O O . TYR A 1 174 ? 12.715 2.894 -48.787 1.00 57.31 174 TYR A O 1
ATOM 1423 N N . ASN A 1 175 ? 10.695 3.198 -47.864 1.00 61.44 175 ASN A N 1
ATOM 1424 C CA . ASN A 1 175 ? 9.941 2.825 -49.067 1.00 61.44 175 ASN A CA 1
ATOM 1425 C C . ASN A 1 175 ? 10.058 3.860 -50.206 1.00 61.44 175 ASN A C 1
ATOM 1427 O O . ASN A 1 175 ? 10.088 3.476 -51.374 1.00 61.44 175 ASN A O 1
ATOM 1431 N N . GLU A 1 176 ? 10.147 5.157 -49.893 1.00 66.94 176 GLU A N 1
ATOM 1432 C CA . GLU A 1 176 ? 10.434 6.214 -50.880 1.00 66.94 176 GLU A CA 1
ATOM 1433 C C . GLU A 1 176 ? 11.878 6.151 -51.393 1.00 66.94 176 GLU A C 1
ATOM 1435 O O . GLU A 1 176 ? 12.121 6.355 -52.579 1.00 66.94 176 GLU A O 1
ATOM 1440 N N . MET A 1 177 ? 12.848 5.817 -50.538 1.00 60.31 177 MET A N 1
ATOM 1441 C CA . MET A 1 177 ? 14.228 5.588 -50.977 1.00 60.31 177 MET A CA 1
ATOM 1442 C C . MET A 1 177 ? 14.354 4.334 -51.853 1.00 60.31 177 MET A C 1
ATOM 1444 O O . MET A 1 177 ? 15.044 4.377 -52.869 1.00 60.31 177 MET A O 1
ATOM 1448 N N . ASP A 1 178 ? 13.670 3.238 -51.508 1.00 55.81 178 ASP A N 1
ATOM 1449 C CA . ASP A 1 178 ? 13.716 1.981 -52.276 1.00 55.81 178 ASP A CA 1
ATOM 1450 C C . ASP A 1 178 ? 13.062 2.143 -53.667 1.00 55.81 178 ASP A C 1
ATOM 1452 O O . ASP A 1 178 ? 13.522 1.546 -54.641 1.00 55.81 178 ASP A O 1
ATOM 1456 N N . SER A 1 179 ? 12.045 3.012 -53.800 1.00 60.16 179 SER A N 1
ATOM 1457 C CA . SER A 1 179 ? 11.395 3.325 -55.086 1.00 60.16 179 SER A CA 1
ATOM 1458 C C . SER A 1 179 ? 12.205 4.272 -55.982 1.00 60.16 179 SER A C 1
ATOM 1460 O O . SER A 1 179 ? 12.084 4.212 -57.205 1.00 60.16 179 SER A O 1
ATOM 1462 N N . LEU A 1 180 ? 13.072 5.105 -55.397 1.00 58.59 180 LEU A N 1
ATOM 1463 C CA . LEU A 1 180 ? 14.019 5.949 -56.135 1.00 58.59 180 LEU A CA 1
ATOM 1464 C C . LEU A 1 180 ? 15.263 5.178 -56.598 1.00 58.59 180 LEU A C 1
ATOM 1466 O O . LEU A 1 180 ? 15.891 5.562 -57.585 1.00 58.59 180 LEU A O 1
ATOM 1470 N N . VAL A 1 181 ? 15.626 4.100 -55.897 1.00 57.94 181 VAL A N 1
ATOM 1471 C CA . VAL A 1 181 ? 16.814 3.284 -56.195 1.00 57.94 181 VAL A CA 1
ATOM 1472 C C . VAL A 1 181 ? 16.498 2.116 -57.140 1.00 57.94 181 VAL A C 1
ATOM 1474 O O . VAL A 1 181 ? 17.392 1.676 -57.863 1.00 57.94 181 VAL A O 1
ATOM 1477 N N . ASN A 1 182 ? 15.249 1.638 -57.207 1.00 55.06 182 ASN A N 1
ATOM 1478 C CA . ASN A 1 182 ? 14.869 0.539 -58.097 1.00 55.06 182 ASN A CA 1
ATOM 1479 C C . ASN A 1 182 ? 13.588 0.848 -58.908 1.00 55.06 182 ASN A C 1
ATOM 1481 O O . ASN A 1 182 ? 12.483 0.676 -58.396 1.00 55.06 182 ASN A O 1
ATOM 1485 N N . PRO A 1 183 ? 13.703 1.273 -60.183 1.00 53.69 183 PRO A N 1
ATOM 1486 C CA . PRO A 1 183 ? 12.564 1.728 -60.985 1.00 53.69 183 PRO A CA 1
ATOM 1487 C C . PRO A 1 183 ? 11.708 0.599 -61.590 1.00 53.69 183 PRO A C 1
ATOM 1489 O O . PRO A 1 183 ? 10.802 0.888 -62.371 1.00 53.69 183 PRO A O 1
ATOM 1492 N N . TYR A 1 184 ? 11.961 -0.673 -61.262 1.00 53.50 184 TYR A N 1
ATOM 1493 C CA . TYR A 1 184 ? 11.167 -1.799 -61.768 1.00 53.50 184 TYR A CA 1
ATOM 1494 C C . TYR A 1 184 ? 10.329 -2.453 -60.660 1.00 53.50 184 TYR A C 1
ATOM 1496 O O . TYR A 1 184 ? 10.832 -2.665 -59.553 1.00 53.50 184 TYR A O 1
ATOM 1504 N N . PRO A 1 185 ? 9.055 -2.795 -60.935 1.00 50.19 185 PRO A N 1
ATOM 1505 C CA . PRO A 1 185 ? 8.163 -3.348 -59.926 1.00 50.19 185 PRO A CA 1
ATOM 1506 C C . PRO A 1 185 ? 8.649 -4.729 -59.473 1.00 50.19 185 PRO A C 1
ATOM 1508 O O . PRO A 1 185 ? 9.009 -5.576 -60.292 1.00 50.19 185 PRO A O 1
ATOM 1511 N N . LYS A 1 186 ? 8.643 -4.957 -58.154 1.00 57.91 186 LYS A N 1
ATOM 1512 C CA . LYS A 1 186 ? 8.811 -6.294 -57.568 1.00 57.91 186 LYS A CA 1
ATOM 1513 C C . LYS A 1 186 ? 7.603 -7.140 -58.013 1.00 57.91 186 LYS A C 1
ATOM 1515 O O . LYS A 1 186 ? 6.470 -6.724 -57.770 1.00 57.91 186 LYS A O 1
ATOM 1520 N N . ALA A 1 187 ? 7.872 -8.233 -58.732 1.00 43.69 187 ALA A N 1
ATOM 1521 C CA . ALA A 1 187 ? 6.878 -9.190 -59.233 1.00 43.69 187 ALA A CA 1
ATOM 1522 C C . ALA A 1 187 ? 6.185 -9.962 -58.103 1.00 43.69 187 ALA A C 1
ATOM 1524 O O . ALA A 1 187 ? 6.836 -10.164 -57.049 1.00 43.69 187 ALA A O 1
#

Radius of gyration: 29.42 Å; chains: 1; bounding box: 67×28×97 Å

Foldseek 3Di:
DDDPVRVVLVVVVCVPVVVVPPPPPPCPDPCSDPVNVVVVVVVVVVVVVVVVLVVVLVVLQVVLVVLVVVLVVLQVVLVVCCVPPVVVSVVSVVVSVVVVVVSLVSVVVSVVVVPDDPRDHDDDDPDDDPDPVNVVVVVVCVPVDPPPPVVVVVVVVVVVVVVVVVVVVVVVVVVVVVCVVDVDDDD

Organism: NCBI:txid1912936

Secondary structure (DSSP, 8-state):
---HHHHHHHHHHHT-GGGTS--S-GGGSGGGSHHHHHHHHHHHHHHHHHHHHHHHHHHHHHHHHHHHHHHHHHHHHHHHHTTT-HHHHHHHHHHHHHHHHHHHHHHHHHHHHHTSTT--S------S---TTHHHHHHHHTSS---SHHHHHHHHHHHHHHHHHHHHHHHHHHHHHHHHH--S---

Sequence (187 aa):
MLKFSEVASYAWLGEFEMLKHSHCKILSKPWASKANREVAGKYFRIVRAREGIHRLNIEISRLQTWVDTEDAHLLEISTALTTTNTVLASEIRMRYEEHRHINNLHHIRLQAIYNLHGYCGNSVGQGNGVDKDQSAVLEELRGADLIEVNKYNEAGKRKERKEMESTRKESTWYNEMDSLVNPYPKA

pLDDT: mean 74.54, std 17.68, range [37.5, 96.12]